Protein AF-A0A6J4QBH8-F1 (afdb_monomer)

Organism: NCBI:txid349277

Radius of gyration: 18.57 Å; Cα contacts (8 Å, |Δi|>4): 409; chains: 1; bounding box: 64×35×59 Å

Structure (mmCIF, N/CA/C/O backbone):
data_AF-A0A6J4QBH8-F1
#
_entry.id   AF-A0A6J4QBH8-F1
#
loop_
_atom_site.group_PDB
_atom_site.id
_atom_site.type_symbol
_atom_site.label_atom_id
_atom_site.label_alt_id
_atom_site.label_comp_id
_atom_site.label_asym_id
_atom_site.label_entity_id
_atom_site.label_seq_id
_atom_site.pdbx_PDB_ins_code
_atom_site.Cartn_x
_atom_site.Cartn_y
_atom_site.Cartn_z
_atom_site.occupancy
_atom_site.B_iso_or_equiv
_atom_site.auth_seq_id
_atom_site.auth_comp_id
_atom_site.auth_asym_id
_atom_site.auth_atom_id
_atom_site.pdbx_PDB_model_num
ATOM 1 N N . MET A 1 1 ? -37.192 -19.917 -41.234 1.00 42.16 1 MET A N 1
ATOM 2 C CA . MET A 1 1 ? -36.785 -20.241 -39.854 1.00 42.16 1 MET A CA 1
ATOM 3 C C . MET A 1 1 ? -35.269 -20.270 -39.831 1.00 42.16 1 MET A C 1
ATOM 5 O O . MET A 1 1 ? -34.692 -21.186 -40.395 1.00 42.16 1 MET A O 1
ATOM 9 N N . ALA A 1 2 ? -34.643 -19.230 -39.292 1.00 36.75 2 ALA A N 1
ATOM 10 C CA . ALA A 1 2 ? -33.207 -19.187 -39.049 1.00 36.75 2 ALA A CA 1
ATOM 11 C C . ALA A 1 2 ? -33.041 -18.723 -37.601 1.00 36.75 2 ALA A C 1
ATOM 13 O O . ALA A 1 2 ? -33.301 -17.561 -37.292 1.00 36.75 2 ALA A O 1
ATOM 14 N N . SER A 1 3 ? -32.730 -19.665 -36.712 1.00 37.12 3 SER A N 1
ATOM 15 C CA . SER A 1 3 ? -32.388 -19.372 -35.324 1.00 37.12 3 SER A CA 1
ATOM 16 C C . SER A 1 3 ? -30.975 -18.807 -35.294 1.00 37.12 3 SER A C 1
ATOM 18 O O . SER A 1 3 ? -30.021 -19.490 -35.655 1.00 37.12 3 SER A O 1
ATOM 20 N N . SER A 1 4 ? -30.868 -17.545 -34.891 1.00 38.50 4 SER A N 1
ATOM 21 C CA . SER A 1 4 ? -29.613 -16.921 -34.490 1.00 38.50 4 SER A CA 1
ATOM 22 C C . SER A 1 4 ? -29.195 -17.507 -33.141 1.00 38.50 4 SER A C 1
ATOM 24 O O . SER A 1 4 ? -29.947 -17.408 -32.170 1.00 38.50 4 SER A O 1
ATOM 26 N N . CYS A 1 5 ? -28.022 -18.135 -33.086 1.00 42.53 5 CYS A N 1
ATOM 27 C CA . CYS A 1 5 ? -27.362 -18.477 -31.832 1.00 42.53 5 CYS A CA 1
ATOM 28 C C . CYS A 1 5 ? -26.803 -17.188 -31.219 1.00 42.53 5 CYS A C 1
ATOM 30 O O . CYS A 1 5 ? -25.752 -16.706 -31.639 1.00 42.53 5 CYS A O 1
ATOM 32 N N . GLY A 1 6 ? -27.512 -16.630 -30.238 1.00 43.03 6 GLY A N 1
ATOM 33 C CA . GLY A 1 6 ? -26.902 -15.712 -29.279 1.00 43.03 6 GLY A CA 1
ATOM 34 C C . GLY A 1 6 ? -25.913 -16.474 -28.385 1.00 43.03 6 GLY A C 1
ATOM 35 O O . GLY A 1 6 ? -26.108 -17.674 -28.161 1.00 43.03 6 GLY A O 1
ATOM 36 N N . PRO A 1 7 ? -24.837 -15.826 -27.905 1.00 40.94 7 PRO A N 1
ATOM 37 C CA . PRO A 1 7 ? -23.944 -16.444 -26.935 1.00 40.94 7 PRO A CA 1
ATOM 38 C C . PRO A 1 7 ? -24.710 -16.724 -25.629 1.00 40.94 7 PRO A C 1
ATOM 40 O O . PRO A 1 7 ? -25.646 -15.989 -25.310 1.00 40.94 7 PRO A O 1
ATOM 43 N N . PRO A 1 8 ? -24.356 -17.792 -24.895 1.00 41.31 8 PRO A N 1
ATOM 44 C CA . PRO A 1 8 ? -25.043 -18.160 -23.667 1.00 41.31 8 PRO A CA 1
ATOM 45 C C . PRO A 1 8 ? -24.857 -17.078 -22.598 1.00 41.31 8 PRO A C 1
ATOM 47 O O . PRO A 1 8 ? -23.742 -16.610 -22.358 1.00 41.31 8 PRO A O 1
ATOM 50 N N . ASP A 1 9 ? -25.967 -16.709 -21.963 1.00 45.00 9 ASP A N 1
ATOM 51 C CA . ASP A 1 9 ? -26.022 -15.851 -20.783 1.00 45.00 9 ASP A CA 1
ATOM 52 C C . ASP A 1 9 ? -25.140 -16.432 -19.666 1.00 45.00 9 ASP A C 1
ATOM 54 O O . ASP A 1 9 ? -25.312 -17.591 -19.280 1.00 45.00 9 ASP A O 1
ATOM 58 N N . GLY A 1 10 ? -24.196 -15.644 -19.135 1.00 38.06 10 GLY A N 1
ATOM 59 C CA . GLY A 1 10 ? -23.443 -16.063 -17.946 1.00 38.06 10 GLY A CA 1
ATOM 60 C C . GLY A 1 10 ? -22.082 -15.421 -17.673 1.00 38.06 10 GLY A C 1
ATOM 61 O O . GLY A 1 10 ? -21.528 -15.678 -16.611 1.00 38.06 10 GLY A O 1
ATOM 62 N N . LEU A 1 11 ? -21.537 -14.582 -18.558 1.00 41.72 11 LEU A N 1
ATOM 63 C CA . LEU A 1 11 ? -20.374 -13.744 -18.237 1.00 41.72 11 LEU A CA 1
ATOM 64 C C . LEU A 1 11 ? -20.800 -12.283 -18.344 1.00 41.72 11 LEU A C 1
ATOM 66 O O . LEU A 1 11 ? -20.829 -11.707 -19.434 1.00 41.72 11 LEU A O 1
ATOM 70 N N . GLY A 1 12 ? -21.208 -11.712 -17.211 1.00 36.28 12 GLY A N 1
ATOM 71 C CA . GLY A 1 12 ? -21.428 -10.277 -17.098 1.00 36.28 12 GLY A CA 1
ATOM 72 C C . GLY A 1 12 ? -20.173 -9.544 -17.563 1.00 36.28 12 GLY A C 1
ATOM 73 O O . GLY A 1 12 ? -19.068 -9.849 -17.126 1.00 36.28 12 GLY A O 1
ATOM 74 N N . ARG A 1 13 ? -20.343 -8.594 -18.485 1.00 40.16 13 ARG A N 1
ATOM 75 C CA . ARG A 1 13 ? -19.314 -7.639 -18.922 1.00 40.16 13 ARG A CA 1
ATOM 76 C C . ARG A 1 13 ? -19.072 -6.595 -17.825 1.00 40.16 13 ARG A C 1
ATOM 78 O O . ARG A 1 13 ? -19.138 -5.401 -18.097 1.00 40.16 13 ARG A O 1
ATOM 85 N N . GLU A 1 14 ? -18.886 -7.033 -16.589 1.00 44.69 14 GLU A N 1
ATOM 86 C CA . GLU A 1 14 ? -18.648 -6.151 -15.453 1.00 44.69 14 GLU A CA 1
ATOM 87 C C . GLU A 1 14 ? -17.130 -6.084 -15.246 1.00 44.69 14 GLU A C 1
ATOM 89 O O . GLU A 1 14 ? -16.499 -7.066 -14.876 1.00 44.69 14 GLU A O 1
ATOM 94 N N . ASN A 1 15 ? -16.568 -4.924 -15.606 1.00 52.38 15 ASN A N 1
ATOM 95 C CA . ASN A 1 15 ? -15.161 -4.513 -15.539 1.00 52.38 15 ASN A CA 1
ATOM 96 C C . ASN A 1 15 ? -14.140 -5.284 -16.395 1.00 52.38 15 ASN A C 1
ATOM 98 O O . ASN A 1 15 ? -13.354 -6.090 -15.919 1.00 52.38 15 ASN A O 1
ATOM 102 N N . LEU A 1 16 ? -14.056 -4.896 -17.673 1.00 59.41 16 LEU A N 1
ATOM 103 C CA . LEU A 1 16 ? -12.846 -5.071 -18.498 1.00 59.41 16 LEU A CA 1
ATOM 104 C C . LEU A 1 16 ? -11.836 -3.925 -18.296 1.00 59.41 16 LEU A C 1
ATOM 106 O O . LEU A 1 16 ? -10.901 -3.775 -19.082 1.00 59.41 16 LEU A O 1
ATOM 110 N N . ASP A 1 17 ? -12.061 -3.082 -17.294 1.00 71.62 17 ASP A N 1
ATOM 111 C CA . ASP A 1 17 ? -11.229 -1.920 -17.036 1.00 71.62 17 ASP A CA 1
ATOM 112 C C . ASP A 1 17 ? -9.978 -2.366 -16.265 1.00 71.62 17 ASP A C 1
ATOM 114 O O . ASP A 1 17 ? -10.114 -2.995 -15.208 1.00 71.62 17 ASP A O 1
ATOM 118 N N . PRO A 1 18 ? -8.770 -2.076 -16.782 1.00 81.88 18 PRO A N 1
ATOM 119 C CA . PRO A 1 18 ? -7.525 -2.505 -16.161 1.00 81.88 18 PRO A CA 1
ATOM 120 C C . PRO A 1 18 ? -7.371 -1.903 -14.761 1.00 81.88 18 PRO A C 1
ATOM 122 O O . PRO A 1 18 ? -7.754 -0.759 -14.525 1.00 81.88 18 PRO A O 1
ATOM 125 N N . ALA A 1 19 ? -6.755 -2.656 -13.848 1.00 87.44 19 ALA A N 1
ATOM 126 C CA . ALA A 1 19 ? -6.493 -2.193 -12.485 1.00 87.44 19 ALA A CA 1
ATOM 127 C C . ALA A 1 19 ? -5.585 -0.949 -12.429 1.00 87.44 19 ALA A C 1
ATOM 129 O O . ALA A 1 19 ? -5.711 -0.133 -11.521 1.00 87.44 19 ALA A O 1
ATOM 130 N N . CYS A 1 20 ? -4.700 -0.780 -13.417 1.00 89.75 20 CYS A N 1
ATOM 131 C CA . CYS A 1 20 ? -3.888 0.421 -13.582 1.00 89.75 20 CYS A CA 1
ATOM 132 C C . CYS A 1 20 ? -4.446 1.341 -14.674 1.00 89.75 20 CYS A C 1
ATOM 134 O O . CYS A 1 20 ? -4.840 0.854 -15.740 1.00 89.75 20 CYS A O 1
ATOM 136 N N . PRO A 1 21 ? -4.403 2.671 -14.474 1.00 86.88 21 PRO A N 1
ATOM 137 C CA . PRO A 1 21 ? -4.747 3.620 -15.521 1.00 86.88 21 PRO A CA 1
ATOM 138 C C . PRO A 1 21 ? -3.730 3.576 -16.678 1.00 86.88 21 PRO A C 1
ATOM 140 O O . PRO A 1 21 ? -2.581 3.146 -16.499 1.00 86.88 21 PRO A O 1
ATOM 143 N N . PRO A 1 22 ? -4.110 4.063 -17.876 1.00 81.38 22 PRO A N 1
ATOM 144 C CA . PRO A 1 22 ? -3.208 4.122 -19.020 1.00 81.38 22 PRO A CA 1
ATOM 145 C C . PRO A 1 22 ? -1.902 4.865 -18.704 1.00 81.38 22 PRO A C 1
ATOM 147 O O . PRO A 1 22 ? -1.920 5.985 -18.204 1.00 81.38 22 PRO A O 1
ATOM 150 N N . GLY A 1 23 ? -0.765 4.257 -19.053 1.00 75.12 23 GLY A N 1
ATOM 151 C CA . GLY A 1 23 ? 0.564 4.871 -18.932 1.00 75.12 23 GLY A CA 1
ATOM 152 C C . GLY A 1 23 ? 1.263 4.676 -17.584 1.00 75.12 23 GLY A C 1
ATOM 153 O O . GLY A 1 23 ? 2.456 4.946 -17.507 1.00 75.12 23 GLY A O 1
ATOM 154 N N . MET A 1 24 ? 0.570 4.170 -16.564 1.00 74.44 24 MET A N 1
ATOM 155 C CA . MET A 1 24 ? 1.160 3.939 -15.245 1.00 74.44 24 MET A CA 1
ATOM 156 C C . MET A 1 24 ? 1.679 2.516 -15.069 1.00 74.44 24 MET A C 1
ATOM 158 O O . MET A 1 24 ? 2.806 2.280 -14.645 1.00 74.44 24 MET A O 1
ATOM 162 N N . GLY A 1 25 ? 0.835 1.551 -15.395 1.00 65.50 25 GLY A N 1
ATOM 163 C CA . GLY A 1 25 ? 1.118 0.163 -15.118 1.00 65.50 25 GLY A CA 1
ATOM 164 C C . GLY A 1 25 ? 0.411 -0.746 -16.086 1.00 65.50 25 GLY A C 1
ATOM 165 O O . GLY A 1 25 ? -0.510 -0.354 -16.804 1.00 65.50 25 GLY A O 1
ATOM 166 N N . ARG A 1 26 ? 0.913 -1.967 -16.139 1.00 64.56 26 ARG A N 1
ATOM 167 C CA . ARG A 1 26 ? 0.437 -3.020 -17.017 1.00 64.56 26 ARG A CA 1
ATOM 168 C C . ARG A 1 26 ? -0.363 -4.003 -16.152 1.00 64.56 26 ARG A C 1
ATOM 170 O O . ARG A 1 26 ? -0.062 -4.186 -14.976 1.00 64.56 26 ARG A O 1
ATOM 177 N N . GLY A 1 27 ? -1.415 -4.589 -16.711 1.00 58.06 27 GLY A N 1
ATOM 178 C CA . GLY A 1 27 ? -2.229 -5.630 -16.066 1.00 58.06 27 GLY A CA 1
ATOM 179 C C . GLY A 1 27 ? -2.391 -6.822 -17.005 1.00 58.06 27 GLY A C 1
ATOM 180 O O . GLY A 1 27 ? -1.865 -6.789 -18.115 1.00 58.06 27 GLY A O 1
ATOM 181 N N . ILE A 1 28 ? -3.145 -7.860 -16.618 1.00 56.06 28 ILE A N 1
ATOM 182 C CA . ILE A 1 28 ? -3.339 -9.066 -17.460 1.00 56.06 28 ILE A CA 1
ATOM 183 C C . ILE A 1 28 ? -3.889 -8.760 -18.869 1.00 56.06 28 ILE A C 1
ATOM 185 O O . ILE A 1 28 ? -3.712 -9.537 -19.804 1.00 56.06 28 ILE A O 1
ATOM 189 N N . LEU A 1 29 ? -4.529 -7.602 -19.038 1.00 55.53 29 LEU A N 1
ATOM 190 C CA . LEU A 1 29 ? -5.062 -7.122 -20.312 1.00 55.53 29 LEU A CA 1
ATOM 191 C C . LEU A 1 29 ? -3.992 -6.494 -21.234 1.00 55.53 29 LEU A C 1
ATOM 193 O O . LEU A 1 29 ? -4.304 -6.156 -22.375 1.00 55.53 29 LEU A O 1
ATOM 197 N N . ASP A 1 30 ? -2.742 -6.359 -20.779 1.00 56.00 30 ASP A N 1
ATOM 198 C CA . ASP A 1 30 ? -1.595 -5.926 -21.582 1.00 56.00 30 ASP A CA 1
ATOM 199 C C . ASP A 1 30 ? -0.749 -7.148 -22.016 1.00 56.00 30 ASP A C 1
ATOM 201 O O . ASP A 1 30 ? -0.173 -7.833 -21.163 1.00 56.00 30 ASP A O 1
ATOM 205 N N . PRO A 1 31 ? -0.602 -7.416 -23.332 1.00 50.50 31 PRO A N 1
ATOM 206 C CA . PRO A 1 31 ? 0.209 -8.519 -23.856 1.00 50.50 31 PRO A CA 1
ATOM 207 C C . PRO A 1 31 ? 1.673 -8.518 -23.386 1.00 50.50 31 PRO A C 1
ATOM 209 O O . PRO A 1 31 ? 2.324 -9.557 -23.439 1.00 50.50 31 PRO A O 1
ATOM 212 N N . GLY A 1 32 ? 2.207 -7.368 -22.958 1.00 51.38 32 GLY A N 1
ATOM 213 C CA . GLY A 1 32 ? 3.564 -7.223 -22.431 1.00 51.38 32 GLY A CA 1
ATOM 214 C C . GLY A 1 32 ? 3.683 -7.373 -20.911 1.00 51.38 32 GLY A C 1
ATOM 215 O O . GLY A 1 32 ? 4.793 -7.261 -20.389 1.00 51.38 32 GLY A O 1
ATOM 216 N N . PHE A 1 33 ? 2.576 -7.578 -20.188 1.00 54.59 33 PHE A N 1
ATOM 217 C CA . PHE A 1 33 ? 2.586 -7.820 -18.740 1.00 54.59 33 PHE A CA 1
ATOM 218 C C . PHE A 1 33 ? 2.921 -9.268 -18.392 1.00 54.59 33 PHE A C 1
ATOM 220 O O . PHE A 1 33 ? 3.586 -9.547 -17.395 1.00 54.59 33 PHE A O 1
ATOM 227 N N . LEU A 1 34 ? 2.519 -10.203 -19.243 1.00 58.22 34 LEU A N 1
ATOM 228 C CA . LEU A 1 34 ? 2.956 -11.587 -19.158 1.00 58.22 34 LEU A CA 1
ATOM 229 C C . LEU A 1 34 ? 4.282 -11.695 -19.925 1.00 58.22 34 LEU A C 1
ATOM 231 O O . LEU A 1 34 ? 4.331 -12.086 -21.087 1.00 58.22 34 LEU A O 1
ATOM 235 N N . GLY A 1 35 ? 5.359 -11.225 -19.287 1.00 55.88 35 GLY A N 1
ATOM 236 C CA . GLY A 1 35 ? 6.728 -11.409 -19.773 1.00 55.88 35 GLY A CA 1
ATOM 237 C C . GLY A 1 35 ? 7.122 -12.895 -19.824 1.00 55.88 35 GLY A C 1
ATOM 238 O O . GLY A 1 35 ? 6.330 -13.746 -19.421 1.00 55.88 35 GLY A O 1
ATOM 239 N N . PRO A 1 36 ? 8.333 -13.239 -20.308 1.00 54.31 36 PRO A N 1
ATOM 240 C CA . PRO A 1 36 ? 8.804 -14.624 -20.268 1.00 54.31 36 PRO A CA 1
ATOM 241 C C . PRO A 1 36 ? 8.667 -15.186 -18.845 1.00 54.31 36 PRO A C 1
ATOM 243 O O . PRO A 1 36 ? 8.951 -14.456 -17.895 1.00 54.31 36 PRO A O 1
ATOM 246 N N . ASP A 1 37 ? 8.225 -16.447 -18.727 1.00 54.22 37 ASP A N 1
ATOM 247 C CA . ASP A 1 37 ? 8.058 -17.192 -17.466 1.00 54.22 37 ASP A CA 1
ATOM 248 C C . ASP A 1 37 ? 9.398 -17.289 -16.718 1.00 54.22 37 ASP A C 1
ATOM 250 O O . ASP A 1 37 ? 10.128 -18.281 -16.768 1.00 54.22 37 ASP A O 1
ATOM 254 N N . ASP A 1 38 ? 9.763 -16.204 -16.052 1.00 55.53 38 ASP A N 1
ATOM 255 C CA . ASP A 1 38 ? 10.831 -16.163 -15.082 1.00 55.53 38 ASP A CA 1
ATOM 256 C C . ASP A 1 38 ? 10.221 -16.519 -13.729 1.00 55.53 38 ASP A C 1
ATOM 258 O O . ASP A 1 38 ? 9.751 -15.673 -12.969 1.00 55.53 38 ASP A O 1
ATOM 262 N N . ASP A 1 39 ? 10.182 -17.819 -13.451 1.00 61.12 39 ASP A N 1
ATOM 263 C CA . ASP A 1 39 ? 9.547 -18.403 -12.266 1.00 61.12 39 ASP A CA 1
ATOM 264 C C . ASP A 1 39 ? 10.271 -18.097 -10.948 1.00 61.12 39 ASP A C 1
ATOM 266 O O . ASP A 1 39 ? 9.945 -18.684 -9.911 1.00 61.12 39 ASP A O 1
ATOM 270 N 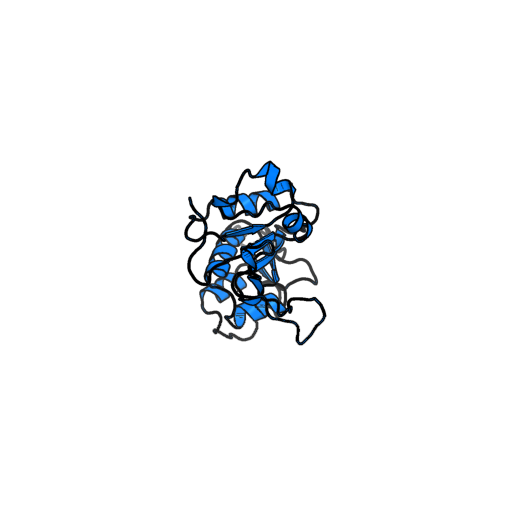N . ARG A 1 40 ? 11.237 -17.171 -10.945 1.00 74.75 40 ARG A N 1
ATOM 271 C CA . ARG A 1 40 ? 11.970 -16.753 -9.744 1.00 74.75 40 ARG A CA 1
ATOM 272 C C . ARG A 1 40 ? 11.051 -16.199 -8.652 1.00 74.75 40 ARG A C 1
ATOM 274 O O . ARG A 1 40 ? 11.263 -16.522 -7.485 1.00 74.75 40 ARG A O 1
ATOM 281 N N . GLY A 1 41 ? 9.997 -15.460 -9.007 1.00 76.44 41 GLY A N 1
ATOM 282 C CA . GLY A 1 41 ? 8.964 -15.000 -8.063 1.00 76.44 41 GLY A CA 1
ATOM 283 C C . GLY A 1 41 ? 8.052 -16.112 -7.515 1.00 76.44 41 GLY A C 1
ATOM 284 O O . GLY A 1 41 ? 7.361 -15.939 -6.508 1.00 76.44 41 GLY A O 1
AT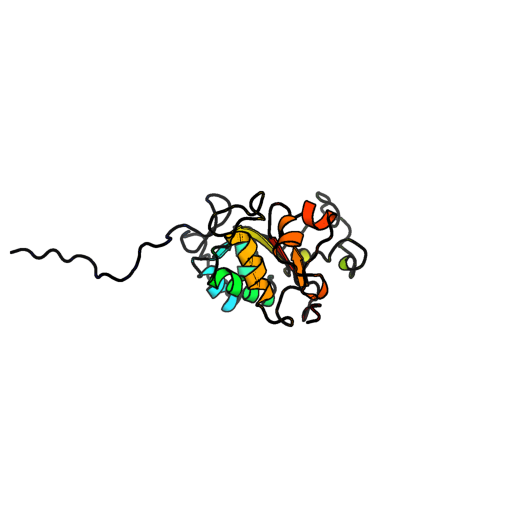OM 285 N N . GLY A 1 42 ? 8.054 -17.287 -8.147 1.00 88.25 42 GLY A N 1
ATOM 286 C CA . GLY A 1 42 ? 7.279 -18.446 -7.726 1.00 88.25 42 GLY A CA 1
ATOM 287 C C . GLY A 1 42 ? 5.763 -18.348 -7.984 1.00 88.25 42 GLY A C 1
ATOM 288 O O . GLY A 1 42 ? 5.237 -17.360 -8.501 1.00 88.25 42 GLY A O 1
ATOM 289 N N . PRO A 1 43 ? 5.002 -19.389 -7.601 1.00 89.94 43 PRO A N 1
ATOM 290 C CA . PRO A 1 43 ? 3.601 -19.547 -8.003 1.00 89.94 43 PRO A CA 1
ATOM 291 C C . PRO A 1 43 ? 2.640 -18.551 -7.341 1.00 89.94 43 PRO A C 1
ATOM 293 O O . PRO A 1 43 ? 1.533 -18.346 -7.832 1.00 89.94 43 PRO A O 1
ATOM 296 N N . ALA A 1 44 ? 3.011 -17.965 -6.199 1.00 91.50 44 ALA A N 1
ATOM 297 C CA . ALA A 1 44 ? 2.187 -16.950 -5.544 1.00 91.50 44 ALA A CA 1
ATOM 298 C C . ALA A 1 44 ? 2.229 -15.614 -6.295 1.00 91.50 44 ALA A C 1
ATOM 300 O O . ALA A 1 44 ? 1.178 -14.998 -6.451 1.00 91.50 44 ALA A O 1
ATOM 301 N N . VAL A 1 45 ? 3.409 -15.223 -6.788 1.00 93.12 45 VAL A N 1
ATOM 302 C CA . VAL A 1 45 ? 3.584 -14.036 -7.631 1.00 93.12 45 VAL A CA 1
ATOM 303 C C . VAL A 1 45 ? 2.855 -14.212 -8.952 1.00 93.12 45 VAL A C 1
ATOM 305 O O . VAL A 1 45 ? 2.098 -13.327 -9.330 1.00 93.12 45 VAL A O 1
ATOM 308 N N . ARG A 1 46 ? 3.002 -15.369 -9.615 1.00 90.38 46 ARG A N 1
ATOM 309 C CA . ARG A 1 46 ? 2.287 -15.630 -10.872 1.00 90.38 46 ARG A CA 1
ATOM 310 C C . ARG A 1 46 ? 0.777 -15.438 -10.713 1.00 90.38 46 ARG A C 1
ATOM 312 O O . ARG A 1 46 ? 0.183 -14.685 -11.466 1.00 90.38 46 ARG A O 1
ATOM 319 N N . ARG A 1 47 ? 0.181 -16.022 -9.667 1.00 91.50 47 ARG A N 1
ATOM 320 C CA . ARG A 1 47 ? -1.252 -15.845 -9.375 1.00 91.50 47 ARG A CA 1
ATOM 321 C C . ARG A 1 47 ? -1.657 -14.397 -9.099 1.00 91.50 47 ARG A C 1
ATOM 323 O O . ARG A 1 47 ? -2.805 -14.058 -9.342 1.00 91.50 47 ARG A O 1
ATOM 330 N N . LEU A 1 48 ? -0.768 -13.581 -8.530 1.00 93.38 48 LEU A N 1
ATOM 331 C CA . LEU A 1 48 ? -1.035 -12.157 -8.319 1.00 93.38 48 LEU A CA 1
ATOM 332 C C . LEU A 1 48 ? -0.989 -11.397 -9.651 1.00 93.38 48 LEU A C 1
ATOM 334 O O . LEU A 1 48 ? -1.917 -10.662 -9.947 1.00 93.38 48 LEU A O 1
ATOM 338 N N . LEU A 1 49 ? 0.036 -11.630 -10.477 1.00 91.50 49 LEU A N 1
ATOM 339 C CA . LEU A 1 49 ? 0.156 -11.034 -11.816 1.00 91.50 49 LEU A CA 1
ATOM 340 C C . LEU A 1 49 ? -0.957 -11.499 -12.776 1.00 91.50 49 LEU A C 1
ATOM 342 O O . LEU A 1 49 ? -1.298 -10.806 -13.724 1.00 91.50 49 LEU A O 1
ATOM 346 N N . GLU A 1 50 ? -1.539 -12.672 -12.549 1.00 89.69 50 GLU A N 1
ATOM 347 C CA . GLU A 1 50 ? -2.681 -13.166 -13.324 1.00 89.69 50 GLU A CA 1
ATOM 348 C C . GLU A 1 50 ? -4.039 -12.655 -12.801 1.00 89.69 50 GLU A C 1
ATOM 350 O O . GLU A 1 50 ? -5.067 -12.910 -13.429 1.00 89.69 50 GLU A O 1
ATOM 355 N N . ASN A 1 51 ? -4.083 -11.958 -11.659 1.00 91.00 51 ASN A N 1
ATOM 356 C CA . ASN A 1 51 ? -5.334 -11.429 -11.123 1.00 91.00 51 ASN A CA 1
ATOM 357 C C . ASN A 1 51 ? -5.764 -10.183 -11.931 1.00 91.00 51 ASN A C 1
ATOM 359 O O . ASN A 1 51 ? -4.994 -9.223 -11.985 1.00 91.00 51 ASN A O 1
ATOM 363 N N . PRO A 1 52 ? -6.966 -10.153 -12.546 1.00 91.12 52 PRO A N 1
ATOM 364 C CA . PRO A 1 52 ? -7.455 -8.976 -13.272 1.00 91.12 52 PRO A CA 1
ATOM 365 C C . PRO A 1 52 ? -7.610 -7.725 -12.394 1.00 91.12 52 PRO A C 1
ATOM 367 O O . PRO A 1 52 ? -7.498 -6.613 -12.909 1.00 91.12 52 PRO A O 1
ATOM 370 N N . ASP A 1 53 ? -7.800 -7.905 -11.087 1.00 94.56 53 ASP A N 1
ATOM 371 C CA . ASP A 1 53 ? -7.927 -6.827 -10.108 1.00 94.56 53 ASP A CA 1
ATOM 372 C C . ASP A 1 53 ? -6.561 -6.365 -9.562 1.00 94.56 53 ASP A C 1
ATOM 374 O O . ASP A 1 53 ? -6.473 -5.502 -8.692 1.00 94.56 53 ASP A O 1
ATOM 378 N N . PHE A 1 54 ? -5.460 -6.902 -10.092 1.00 94.81 54 PHE A N 1
ATOM 379 C CA . PHE A 1 54 ? -4.113 -6.452 -9.777 1.00 94.81 54 PHE A CA 1
ATOM 380 C C . PHE A 1 54 ? -3.417 -5.879 -11.010 1.00 94.81 54 PHE A C 1
ATOM 382 O O . PHE A 1 54 ? -3.334 -6.501 -12.071 1.00 94.81 54 PHE A O 1
ATOM 389 N N . GLY A 1 55 ? -2.848 -4.692 -10.844 1.00 93.50 55 GLY A N 1
ATOM 390 C CA . GLY A 1 55 ? -1.946 -4.080 -11.802 1.00 93.50 55 GLY A CA 1
ATOM 391 C C . GLY A 1 55 ? -0.684 -3.589 -11.109 1.00 93.50 55 GLY A C 1
ATOM 392 O O . GLY A 1 55 ? -0.674 -3.323 -9.906 1.00 93.50 55 GLY A O 1
ATOM 393 N N . ALA A 1 56 ? 0.390 -3.465 -11.882 1.00 92.56 56 ALA A N 1
ATOM 394 C CA . ALA A 1 56 ? 1.631 -2.891 -11.389 1.00 92.56 56 ALA A CA 1
ATOM 395 C C . ALA A 1 56 ? 2.331 -2.058 -12.465 1.00 92.56 56 ALA A C 1
ATOM 397 O O . ALA A 1 56 ? 2.180 -2.332 -13.662 1.00 92.56 56 ALA A O 1
ATOM 398 N N . SER A 1 57 ? 3.136 -1.077 -12.056 1.00 90.25 57 SER A N 1
ATOM 399 C CA . SER A 1 57 ? 4.095 -0.427 -12.955 1.00 90.25 57 SER A CA 1
ATOM 400 C C . SER A 1 57 ? 5.031 -1.460 -13.606 1.00 90.25 57 SER A C 1
ATOM 402 O O . SER A 1 57 ? 5.131 -2.615 -13.175 1.00 90.25 57 SER A O 1
ATOM 404 N N . GLY A 1 58 ? 5.720 -1.066 -14.682 1.00 85.06 58 GLY A N 1
ATOM 405 C CA . GLY A 1 58 ? 6.680 -1.952 -15.351 1.00 85.06 58 GLY A CA 1
ATOM 406 C C . GLY A 1 58 ? 7.771 -2.453 -14.399 1.00 85.06 58 GLY A C 1
ATOM 407 O O . GLY A 1 58 ? 8.014 -3.659 -14.335 1.00 85.06 58 GLY A O 1
ATOM 408 N N . GLU A 1 59 ? 8.351 -1.538 -13.622 1.00 84.62 59 GLU A N 1
ATOM 409 C CA . GLU A 1 59 ? 9.411 -1.820 -12.647 1.00 84.62 59 GLU A CA 1
ATOM 410 C C . GLU A 1 59 ? 8.887 -2.675 -11.487 1.00 84.62 59 GLU A C 1
ATOM 412 O O . GLU A 1 59 ? 9.463 -3.718 -11.180 1.00 84.62 59 GLU A O 1
ATOM 417 N N . ALA A 1 60 ? 7.720 -2.340 -10.925 1.00 90.50 60 ALA A N 1
ATOM 418 C CA . ALA A 1 60 ? 7.100 -3.136 -9.866 1.00 90.50 60 ALA A CA 1
ATOM 419 C C . ALA A 1 60 ? 6.774 -4.573 -10.316 1.00 90.50 60 ALA A C 1
ATOM 421 O O . ALA A 1 60 ? 6.927 -5.536 -9.558 1.00 90.50 60 ALA A O 1
ATOM 422 N N . ALA A 1 61 ? 6.354 -4.754 -11.570 1.00 90.25 61 ALA A N 1
ATOM 423 C CA . ALA A 1 61 ? 6.133 -6.083 -12.126 1.00 90.25 61 ALA A CA 1
ATOM 424 C C . ALA A 1 61 ? 7.449 -6.867 -12.301 1.00 90.25 61 ALA A C 1
ATOM 426 O O . ALA A 1 61 ? 7.468 -8.088 -12.137 1.00 90.25 61 ALA A O 1
ATOM 427 N N . GLU A 1 62 ? 8.554 -6.199 -12.635 1.00 86.44 62 GLU A N 1
ATOM 428 C CA . GLU A 1 62 ? 9.885 -6.814 -12.714 1.00 86.44 62 GLU A CA 1
ATOM 429 C C . GLU A 1 62 ? 10.435 -7.198 -11.334 1.00 86.44 62 GLU A C 1
ATOM 431 O O . GLU A 1 62 ? 10.962 -8.305 -11.180 1.00 86.44 62 GLU A O 1
ATOM 436 N N . ASP A 1 63 ? 10.225 -6.370 -10.311 1.00 89.44 63 ASP A N 1
ATOM 437 C CA . ASP A 1 63 ? 10.544 -6.698 -8.918 1.00 89.44 63 ASP A CA 1
ATOM 438 C C . ASP A 1 63 ? 9.836 -7.988 -8.479 1.00 89.44 63 ASP A C 1
ATOM 440 O O . ASP A 1 63 ? 10.456 -8.910 -7.936 1.00 89.44 63 ASP A O 1
ATOM 444 N N . LEU A 1 64 ? 8.540 -8.102 -8.781 1.00 92.44 64 LEU A N 1
ATOM 445 C CA . LEU A 1 64 ? 7.765 -9.310 -8.510 1.00 92.44 64 LEU A CA 1
ATOM 446 C C . LEU A 1 64 ? 8.352 -10.534 -9.228 1.00 92.44 64 LEU A C 1
ATOM 448 O O . LEU A 1 64 ? 8.612 -11.558 -8.588 1.00 92.44 64 LEU A O 1
ATOM 452 N N . ARG A 1 65 ? 8.592 -10.441 -10.543 1.00 88.31 65 ARG A N 1
ATOM 453 C CA . ARG A 1 65 ? 9.118 -11.564 -11.346 1.00 88.31 65 ARG A CA 1
ATOM 454 C C . ARG A 1 65 ? 10.516 -11.992 -10.903 1.00 88.31 65 ARG A C 1
ATOM 456 O O . ARG A 1 65 ? 1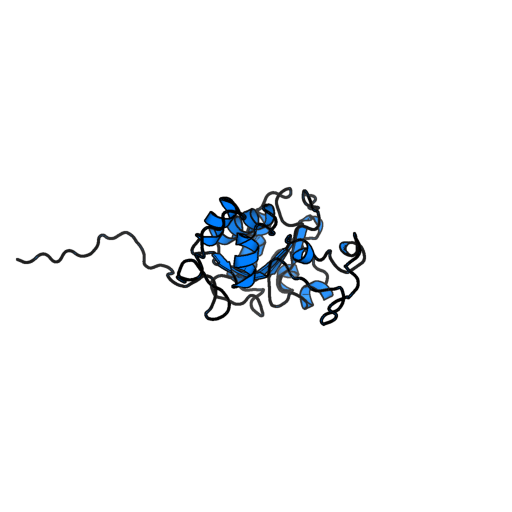0.798 -13.185 -10.840 1.00 88.31 65 ARG A O 1
ATOM 463 N N . SER A 1 66 ? 11.371 -11.039 -10.538 1.00 87.56 66 SER A N 1
ATOM 464 C CA . SER A 1 66 ? 12.737 -11.313 -10.080 1.00 87.56 66 SER A CA 1
ATOM 465 C C . SER A 1 66 ? 12.802 -11.980 -8.699 1.00 87.56 66 SER A C 1
ATOM 467 O O . SER A 1 66 ? 13.853 -12.514 -8.333 1.00 87.56 66 SER A O 1
ATOM 469 N N . GLY A 1 67 ? 11.688 -11.997 -7.956 1.00 89.88 67 GLY A N 1
ATOM 470 C CA . GLY A 1 67 ? 11.566 -12.660 -6.658 1.00 89.88 67 GLY A CA 1
ATOM 471 C C . GLY A 1 67 ? 12.190 -11.886 -5.497 1.00 89.88 67 GLY A C 1
ATOM 472 O O . GLY A 1 67 ? 12.498 -12.485 -4.467 1.00 89.88 67 GLY A O 1
ATOM 473 N N . ILE A 1 68 ? 12.397 -10.574 -5.649 1.00 88.69 68 ILE A N 1
ATOM 474 C CA . ILE A 1 68 ? 12.981 -9.722 -4.599 1.00 88.69 68 ILE A CA 1
ATOM 475 C C . ILE A 1 68 ? 11.937 -9.154 -3.626 1.00 88.69 68 ILE A C 1
ATOM 477 O O . ILE A 1 68 ? 12.313 -8.614 -2.587 1.00 88.69 68 ILE A O 1
ATOM 481 N N . VAL A 1 69 ? 10.647 -9.282 -3.955 1.00 93.44 69 VAL A N 1
ATOM 482 C CA . VAL A 1 69 ? 9.518 -8.814 -3.139 1.00 93.44 69 VAL A CA 1
ATOM 483 C C . VAL A 1 69 ? 9.194 -9.812 -2.027 1.00 93.44 69 VAL A C 1
ATOM 485 O O . VAL A 1 69 ? 9.144 -11.025 -2.246 1.00 93.44 69 VAL A O 1
ATOM 488 N N . ASP A 1 70 ? 8.931 -9.302 -0.825 1.00 94.88 70 ASP A N 1
ATOM 489 C CA . ASP A 1 70 ? 8.569 -10.103 0.340 1.00 94.88 70 ASP A CA 1
ATOM 490 C C . ASP A 1 70 ? 7.299 -10.936 0.075 1.00 94.88 70 ASP A C 1
ATOM 492 O O . ASP A 1 70 ? 6.241 -10.381 -0.242 1.00 94.88 70 ASP A O 1
ATOM 496 N N . PRO A 1 71 ? 7.336 -12.267 0.266 1.00 95.75 71 PRO A N 1
ATOM 497 C CA . PRO A 1 71 ? 6.171 -13.119 0.040 1.00 95.75 71 PRO A CA 1
ATOM 498 C C . PRO A 1 71 ? 4.940 -12.755 0.884 1.00 95.75 71 PRO A C 1
ATOM 500 O O . PRO A 1 71 ? 3.814 -13.070 0.493 1.00 95.75 71 PRO A O 1
ATOM 503 N N . ARG A 1 72 ? 5.124 -12.112 2.046 1.00 96.75 72 ARG A N 1
ATOM 504 C CA . ARG A 1 72 ? 4.012 -11.639 2.887 1.00 96.75 72 ARG A CA 1
ATOM 505 C C . ARG A 1 72 ? 3.293 -10.469 2.239 1.00 96.75 72 ARG A C 1
ATOM 507 O O . ARG A 1 72 ? 2.069 -10.428 2.270 1.00 96.75 72 ARG A O 1
ATOM 514 N N . LEU A 1 73 ? 4.040 -9.577 1.598 1.00 96.88 73 LEU A N 1
ATOM 515 C CA . LEU A 1 73 ? 3.475 -8.461 0.859 1.00 96.88 73 LEU A CA 1
ATOM 516 C C . LEU A 1 73 ? 2.670 -8.952 -0.346 1.00 96.88 73 LEU A C 1
ATOM 518 O O . LEU A 1 73 ? 1.537 -8.525 -0.531 1.00 96.88 73 LEU A O 1
ATOM 522 N N . VAL A 1 74 ? 3.181 -9.952 -1.073 1.00 97.44 74 VAL A N 1
ATOM 523 C CA . VAL A 1 74 ? 2.422 -10.637 -2.137 1.00 97.44 74 VAL A CA 1
ATOM 524 C C . VAL A 1 74 ? 1.109 -11.220 -1.594 1.00 97.44 74 VAL A C 1
ATOM 526 O O . VAL A 1 74 ? 0.069 -11.108 -2.236 1.00 97.44 74 VAL A O 1
ATOM 529 N N . ALA A 1 75 ? 1.114 -11.832 -0.405 1.00 97.56 75 ALA A N 1
ATOM 530 C CA . ALA A 1 75 ? -0.106 -12.366 0.210 1.00 97.56 75 ALA A CA 1
ATOM 531 C C . ALA A 1 75 ? -1.098 -11.267 0.639 1.00 97.56 75 ALA A C 1
ATOM 533 O O . ALA A 1 75 ? -2.307 -11.434 0.459 1.00 97.56 75 ALA A O 1
ATOM 534 N N . THR A 1 76 ? -0.599 -10.152 1.172 1.00 98.38 76 THR A N 1
ATOM 535 C CA . THR A 1 76 ? -1.406 -8.980 1.536 1.00 98.38 76 THR A CA 1
ATOM 536 C C . THR A 1 76 ? -2.050 -8.356 0.307 1.00 98.38 76 THR A C 1
ATOM 538 O O . THR A 1 76 ? -3.264 -8.187 0.289 1.00 98.38 76 THR A O 1
ATOM 541 N N . LEU A 1 77 ? -1.280 -8.119 -0.756 1.00 98.31 77 LEU A N 1
ATOM 542 C CA . LEU A 1 77 ? -1.801 -7.564 -2.005 1.00 98.31 77 LEU A CA 1
ATOM 543 C C . LEU A 1 77 ? -2.838 -8.472 -2.652 1.00 98.31 77 LEU A C 1
ATOM 545 O O . LEU A 1 77 ? -3.839 -7.975 -3.141 1.00 98.31 77 LEU A O 1
ATOM 549 N N . ARG A 1 78 ? -2.666 -9.797 -2.586 1.00 97.44 78 ARG A N 1
ATOM 550 C CA . ARG A 1 78 ? -3.721 -10.732 -3.009 1.00 97.44 78 ARG A CA 1
ATOM 551 C C . ARG A 1 78 ? -4.999 -10.569 -2.187 1.00 97.44 78 ARG A C 1
ATOM 553 O O . ARG A 1 78 ? -6.074 -10.599 -2.755 1.00 97.44 78 ARG A O 1
ATOM 560 N N . THR A 1 79 ? -4.882 -10.373 -0.874 1.00 98.19 79 THR A N 1
ATOM 561 C CA . THR A 1 79 ? -6.052 -10.177 0.003 1.00 98.19 79 THR A CA 1
ATOM 562 C C . THR A 1 79 ? -6.799 -8.884 -0.331 1.00 98.19 79 THR A C 1
ATOM 564 O O . THR A 1 79 ? -8.026 -8.873 -0.318 1.00 98.19 79 THR A O 1
ATOM 567 N N . VAL A 1 80 ? -6.073 -7.810 -0.652 1.00 98.31 80 VAL A N 1
ATOM 568 C CA . VAL A 1 80 ? -6.671 -6.546 -1.110 1.00 98.31 80 VAL A CA 1
ATOM 569 C C . VAL A 1 80 ? -7.275 -6.714 -2.510 1.00 98.31 80 VAL A C 1
ATOM 571 O O . VAL A 1 80 ? -8.426 -6.344 -2.719 1.00 98.31 80 VAL A O 1
ATOM 574 N N . ALA A 1 81 ? -6.551 -7.361 -3.427 1.00 96.94 81 ALA A N 1
ATOM 575 C CA . ALA A 1 81 ? -6.984 -7.629 -4.799 1.00 96.94 81 ALA A CA 1
ATOM 576 C C . ALA A 1 81 ? -8.152 -8.629 -4.911 1.00 96.94 81 ALA A C 1
ATOM 578 O O . ALA A 1 81 ? -8.751 -8.750 -5.969 1.00 96.94 81 ALA A O 1
ATOM 579 N N . ASP A 1 82 ? -8.501 -9.349 -3.840 1.00 96.25 82 ASP A N 1
ATOM 580 C CA . ASP A 1 82 ? -9.727 -10.160 -3.779 1.00 96.25 82 ASP A CA 1
ATOM 581 C C . ASP A 1 82 ? -10.991 -9.286 -3.577 1.00 96.25 82 ASP A C 1
ATOM 583 O O . ASP A 1 82 ? -12.112 -9.804 -3.582 1.00 96.25 82 ASP A O 1
ATOM 587 N N . ARG A 1 83 ? -10.826 -7.979 -3.314 1.00 96.88 83 ARG A N 1
ATOM 588 C CA . ARG A 1 83 ? -11.902 -7.028 -2.977 1.00 96.88 83 ARG A CA 1
ATOM 589 C C . ARG A 1 83 ? -11.889 -5.756 -3.815 1.00 96.88 83 ARG A C 1
ATOM 591 O O . ARG A 1 83 ? -12.963 -5.247 -4.112 1.00 96.88 83 ARG A O 1
ATOM 598 N N . HIS A 1 84 ? -10.703 -5.275 -4.170 1.00 97.25 84 HIS A N 1
ATOM 599 C CA . HIS A 1 84 ? -10.494 -4.014 -4.869 1.00 97.25 84 HIS A CA 1
ATOM 600 C C . HIS A 1 84 ? -9.553 -4.200 -6.042 1.00 97.25 84 HIS A C 1
ATOM 602 O O . HIS A 1 84 ? -8.580 -4.948 -5.950 1.00 97.25 84 HIS A O 1
ATOM 608 N N . ARG A 1 85 ? -9.769 -3.433 -7.106 1.00 95.69 85 ARG A N 1
ATOM 609 C CA . ARG A 1 85 ? -8.766 -3.290 -8.157 1.00 95.69 85 ARG A CA 1
ATOM 610 C C . ARG A 1 85 ? -7.677 -2.356 -7.671 1.00 95.69 85 ARG A C 1
ATOM 612 O O . ARG A 1 85 ? -7.967 -1.213 -7.338 1.00 95.69 85 ARG A O 1
ATOM 619 N N . ILE A 1 86 ? -6.434 -2.810 -7.640 1.00 96.69 86 ILE A N 1
ATOM 620 C CA . ILE A 1 86 ? -5.315 -2.001 -7.149 1.00 96.69 86 ILE A CA 1
ATOM 621 C C . ILE A 1 86 ? -4.206 -1.876 -8.184 1.00 96.69 86 ILE A C 1
ATOM 623 O O . ILE A 1 86 ? -3.854 -2.846 -8.857 1.00 96.69 86 ILE A O 1
ATOM 627 N N . CYS A 1 87 ? -3.619 -0.682 -8.267 1.00 95.94 87 CYS A N 1
ATOM 628 C CA . CYS A 1 87 ? -2.413 -0.440 -9.050 1.00 95.94 87 CYS A CA 1
ATOM 629 C C . CYS A 1 87 ? -1.232 -0.139 -8.129 1.00 95.94 87 CYS A C 1
ATOM 631 O O . CYS A 1 87 ? -1.194 0.914 -7.483 1.00 95.94 87 CYS A O 1
ATOM 633 N N . VAL A 1 88 ? -0.271 -1.064 -8.086 1.00 96.31 88 VAL A N 1
ATOM 634 C CA . VAL A 1 88 ? 0.987 -0.886 -7.353 1.00 96.31 88 VAL A CA 1
ATOM 635 C C . VAL A 1 88 ? 1.989 -0.141 -8.222 1.00 96.31 88 VAL A C 1
ATOM 637 O O . VAL A 1 88 ? 2.287 -0.556 -9.341 1.00 96.31 88 VAL A O 1
ATOM 640 N N . ASP A 1 89 ? 2.540 0.941 -7.696 1.00 92.44 89 ASP A N 1
ATOM 641 C CA . ASP A 1 89 ? 3.548 1.724 -8.399 1.00 92.44 89 ASP A CA 1
ATOM 642 C C . ASP A 1 89 ? 4.954 1.186 -8.155 1.00 92.44 89 ASP A C 1
ATOM 644 O O . ASP A 1 89 ? 5.704 0.954 -9.101 1.00 92.44 89 ASP A O 1
ATOM 648 N N . VAL A 1 90 ? 5.292 0.907 -6.895 1.00 89.88 90 VAL A N 1
ATOM 649 C CA . VAL A 1 90 ? 6.655 0.534 -6.524 1.00 89.88 90 VAL A CA 1
ATOM 650 C C . VAL A 1 90 ? 6.699 -0.471 -5.378 1.00 89.88 90 VAL A C 1
ATOM 652 O O . VAL A 1 90 ? 5.875 -0.439 -4.466 1.00 89.88 90 VAL A O 1
ATOM 655 N N . PHE A 1 91 ? 7.673 -1.385 -5.441 1.00 88.44 91 PHE A N 1
ATOM 656 C CA . PHE A 1 91 ? 7.991 -2.333 -4.370 1.00 88.44 91 PHE A CA 1
ATOM 657 C C . PHE A 1 91 ? 9.367 -2.078 -3.772 1.00 88.44 91 PHE A C 1
ATOM 659 O O . PHE A 1 91 ? 9.522 -1.992 -2.553 1.00 88.44 91 PHE A O 1
ATOM 666 N N . LYS A 1 92 ? 10.390 -1.995 -4.626 1.00 81.38 92 LYS A N 1
ATOM 667 C CA . LYS A 1 92 ? 11.764 -1.794 -4.199 1.00 81.38 92 LYS A CA 1
ATOM 668 C C . LYS A 1 92 ? 12.354 -0.570 -4.870 1.00 81.38 92 LYS A C 1
ATOM 670 O O . LYS A 1 92 ? 12.653 -0.575 -6.053 1.00 81.38 92 LYS A O 1
ATOM 675 N N . GLU A 1 93 ? 12.663 0.426 -4.059 1.00 70.31 93 GLU A N 1
ATOM 676 C CA . GLU A 1 93 ? 13.441 1.572 -4.496 1.00 70.31 93 GLU A CA 1
ATOM 677 C C . GLU A 1 93 ? 14.897 1.431 -4.068 1.00 70.31 93 GLU A C 1
ATOM 679 O O . GLU A 1 93 ? 15.223 0.993 -2.959 1.00 70.31 93 GLU A O 1
ATOM 684 N N . GLY A 1 94 ? 15.795 1.808 -4.974 1.00 48.44 94 GLY A N 1
ATOM 685 C CA . GLY A 1 94 ? 17.230 1.854 -4.720 1.00 48.44 94 GLY A CA 1
ATOM 686 C C . GLY A 1 94 ? 17.699 3.121 -4.001 1.00 48.44 94 GLY A C 1
ATOM 687 O O . GLY A 1 94 ? 18.909 3.287 -3.862 1.00 48.44 94 GLY A O 1
ATOM 688 N N . HIS A 1 95 ? 16.801 4.025 -3.584 1.00 46.00 95 HIS A N 1
ATOM 689 C CA . HIS A 1 95 ? 17.199 5.358 -3.133 1.00 46.00 95 HIS A CA 1
ATOM 690 C C . HIS A 1 95 ? 18.091 5.313 -1.883 1.00 46.00 95 HIS A C 1
ATOM 692 O O . HIS A 1 95 ? 17.767 4.743 -0.837 1.00 46.00 95 HIS A O 1
ATOM 698 N N . PHE A 1 96 ? 19.264 5.925 -2.030 1.00 45.75 96 PHE A N 1
ATOM 699 C CA . PHE A 1 96 ? 20.192 6.247 -0.955 1.00 45.75 96 PHE A CA 1
ATOM 700 C C . PHE A 1 96 ? 19.540 7.263 0.004 1.00 45.75 96 PHE A C 1
ATOM 702 O O . PHE A 1 96 ? 18.561 7.903 -0.359 1.00 45.75 96 PHE A O 1
ATOM 709 N N . PHE A 1 97 ? 20.081 7.447 1.217 1.00 44.75 97 PHE A N 1
ATOM 710 C CA . PHE A 1 97 ? 19.556 8.346 2.277 1.00 44.75 97 PHE A CA 1
ATOM 711 C C . PHE A 1 97 ? 19.220 9.784 1.824 1.00 44.75 97 PHE A C 1
ATOM 713 O O . PHE A 1 97 ? 18.587 10.532 2.561 1.00 44.75 97 PHE A O 1
ATOM 720 N N . ILE A 1 98 ? 19.700 10.189 0.647 1.00 42.44 98 ILE A N 1
ATOM 721 C CA . ILE A 1 98 ? 19.475 11.484 0.018 1.00 42.44 98 ILE A CA 1
ATOM 722 C C . ILE A 1 98 ? 19.137 11.224 -1.454 1.00 42.44 98 ILE A C 1
ATOM 724 O O . ILE A 1 98 ? 19.928 10.603 -2.173 1.00 42.44 98 ILE A O 1
ATOM 728 N N . GLU A 1 99 ? 17.982 11.717 -1.897 1.00 41.25 99 GLU A N 1
ATOM 729 C CA . GLU A 1 99 ? 17.570 11.701 -3.301 1.00 41.25 99 GLU A CA 1
ATOM 730 C C . GLU A 1 99 ? 18.658 12.354 -4.183 1.00 41.25 99 GLU A C 1
ATOM 732 O O . GLU A 1 99 ? 19.125 13.460 -3.905 1.00 41.25 99 GLU A O 1
ATOM 737 N N . GLY A 1 100 ? 19.120 11.648 -5.223 1.00 44.28 100 GLY A N 1
ATOM 738 C CA . GLY A 1 100 ? 20.117 12.156 -6.179 1.00 44.28 100 GLY A CA 1
ATOM 739 C C . GLY A 1 100 ? 21.599 11.919 -5.845 1.00 44.28 100 GLY A C 1
ATOM 740 O O . GLY A 1 100 ? 22.457 12.429 -6.565 1.00 44.28 100 GLY A O 1
ATOM 741 N N . VAL A 1 101 ? 21.940 11.146 -4.804 1.00 45.78 101 VAL A N 1
ATOM 742 C CA . VAL A 1 101 ? 23.342 10.789 -4.497 1.00 45.78 101 VAL A CA 1
ATOM 743 C C . VAL A 1 101 ? 23.587 9.297 -4.747 1.00 45.78 101 VAL A C 1
ATOM 745 O O . VAL A 1 101 ? 23.255 8.477 -3.898 1.00 45.78 101 VAL A O 1
ATOM 748 N N . GLU A 1 102 ? 24.221 8.948 -5.876 1.00 47.53 102 GLU A N 1
ATOM 749 C CA . GLU A 1 102 ? 24.512 7.557 -6.307 1.00 47.53 102 GLU A CA 1
ATOM 750 C C . GLU A 1 102 ? 25.417 6.742 -5.349 1.00 47.53 102 GLU A C 1
ATOM 752 O O . GLU A 1 102 ? 25.558 5.538 -5.532 1.00 47.53 102 GLU A O 1
ATOM 757 N N . ASP A 1 103 ? 25.979 7.363 -4.304 1.00 51.47 103 ASP A N 1
ATOM 758 C CA . ASP A 1 103 ? 26.841 6.736 -3.281 1.00 51.47 103 ASP A CA 1
ATOM 759 C C . ASP A 1 103 ? 26.502 7.206 -1.843 1.00 51.47 103 ASP A C 1
ATOM 761 O O . ASP A 1 103 ? 27.355 7.236 -0.948 1.00 51.47 103 ASP A O 1
ATOM 765 N N . GLY A 1 104 ? 25.259 7.638 -1.599 1.00 46.44 104 GLY A N 1
ATOM 766 C CA . GLY A 1 104 ? 24.837 8.125 -0.281 1.00 46.44 104 GLY A CA 1
ATOM 767 C C . GLY A 1 104 ? 24.907 7.039 0.809 1.00 46.44 104 GLY A C 1
ATOM 768 O O . GLY A 1 104 ? 24.905 5.841 0.508 1.00 46.44 104 GLY A O 1
ATOM 769 N N . PRO A 1 105 ? 24.968 7.408 2.104 1.00 44.66 105 PRO A N 1
ATOM 770 C CA . PRO A 1 105 ? 24.948 6.419 3.176 1.00 44.66 105 PRO A CA 1
ATOM 771 C C . PRO A 1 105 ? 23.710 5.523 3.043 1.00 44.66 105 PRO A C 1
ATOM 773 O O . PRO A 1 105 ? 22.625 5.980 2.699 1.00 44.66 105 PRO A O 1
ATOM 776 N N . ARG A 1 106 ? 23.860 4.219 3.285 1.00 50.50 106 ARG A N 1
ATOM 777 C CA . ARG A 1 106 ? 22.699 3.330 3.418 1.00 50.50 106 ARG A CA 1
ATOM 778 C C . ARG A 1 106 ? 22.001 3.657 4.733 1.00 50.50 106 ARG A C 1
ATOM 780 O O . ARG A 1 106 ? 22.676 3.976 5.713 1.00 50.50 106 ARG A O 1
ATOM 787 N N . ILE A 1 107 ? 20.674 3.565 4.762 1.00 49.72 107 ILE A N 1
ATOM 788 C CA . ILE A 1 107 ? 19.909 3.760 5.996 1.00 49.72 107 ILE A CA 1
ATOM 789 C C . ILE A 1 107 ? 20.433 2.781 7.062 1.00 49.72 107 ILE A C 1
ATOM 791 O O . ILE A 1 107 ? 20.467 1.576 6.797 1.00 49.72 107 ILE A O 1
ATOM 795 N N . PRO A 1 108 ? 20.882 3.263 8.238 1.00 45.16 108 PRO A N 1
ATOM 796 C CA . PRO A 1 108 ? 21.363 2.391 9.303 1.00 45.16 108 PRO A CA 1
ATOM 797 C C . PRO A 1 108 ? 20.275 1.418 9.767 1.00 45.16 108 PRO A C 1
ATOM 799 O O . PRO A 1 108 ? 19.098 1.785 9.846 1.00 45.16 108 PRO A O 1
ATOM 802 N N . ASP A 1 109 ? 20.669 0.203 10.161 1.00 40.94 109 ASP A N 1
ATOM 803 C CA . ASP A 1 109 ? 19.768 -0.740 10.830 1.00 40.94 109 ASP A CA 1
ATOM 804 C C . ASP A 1 109 ? 19.121 -0.062 12.054 1.00 40.94 109 ASP A C 1
ATOM 806 O O . ASP A 1 109 ? 19.795 0.281 13.025 1.00 40.94 109 ASP A O 1
ATOM 810 N N . GLY A 1 110 ? 17.800 0.144 12.011 1.00 40.88 110 GLY A N 1
ATOM 811 C CA . GLY A 1 110 ? 17.036 0.748 13.109 1.00 40.88 110 GLY A CA 1
ATOM 812 C C . GLY A 1 110 ? 16.727 2.246 12.999 1.00 40.88 110 GLY A C 1
ATOM 813 O O . GLY A 1 110 ? 16.112 2.767 13.929 1.00 40.88 110 GLY A O 1
ATOM 814 N N . TYR A 1 111 ? 17.055 2.916 11.884 1.00 41.94 111 TYR A N 1
ATOM 815 C CA . TYR A 1 111 ? 16.591 4.289 11.583 1.00 41.94 111 TYR A CA 1
ATOM 816 C C . TYR A 1 111 ? 15.068 4.444 11.793 1.00 41.94 111 TYR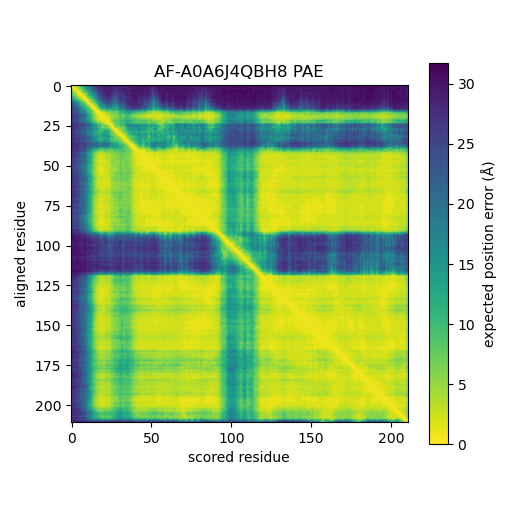 A C 1
ATOM 818 O O . TYR A 1 111 ? 14.610 5.399 12.418 1.00 41.94 111 TYR A O 1
ATOM 826 N N . GLY A 1 112 ? 14.334 3.369 11.487 1.00 41.88 112 GLY A N 1
ATOM 827 C CA . GLY A 1 112 ? 12.904 3.175 11.728 1.00 41.88 112 GLY A CA 1
ATOM 828 C C . GLY A 1 112 ? 12.344 3.335 13.134 1.00 41.88 112 GLY A C 1
ATOM 829 O O . GLY A 1 112 ? 11.130 3.335 13.281 1.00 41.88 112 GLY A O 1
ATOM 830 N N . ARG A 1 113 ? 13.179 3.429 14.173 1.00 42.78 113 ARG A N 1
ATOM 831 C CA . ARG A 1 113 ? 12.711 3.629 15.557 1.00 42.78 113 ARG A CA 1
ATOM 832 C C . ARG A 1 113 ? 12.925 5.049 16.080 1.00 42.78 113 ARG A C 1
ATOM 834 O O . ARG A 1 113 ? 12.461 5.346 17.174 1.00 42.78 113 ARG A O 1
ATOM 841 N N . ALA A 1 114 ? 13.644 5.897 15.343 1.00 34.97 114 ALA A N 1
ATOM 842 C CA . ALA A 1 114 ? 14.078 7.221 15.797 1.00 34.97 114 ALA A CA 1
ATOM 843 C C . ALA A 1 114 ? 13.486 8.387 14.978 1.00 34.97 114 ALA A C 1
ATOM 845 O O . ALA A 1 114 ? 14.016 9.492 15.052 1.00 34.97 114 ALA A O 1
ATOM 846 N N . GLY A 1 115 ? 12.401 8.153 14.228 1.00 37.97 115 GLY A N 1
ATOM 847 C CA . GLY A 1 115 ? 11.683 9.208 13.493 1.00 37.97 115 GLY A CA 1
ATOM 848 C C . GLY A 1 115 ? 11.938 9.264 11.984 1.00 37.97 115 GLY A C 1
ATOM 849 O O . GLY A 1 115 ? 11.720 10.297 11.374 1.00 37.97 115 GLY A O 1
ATOM 850 N N . GLY A 1 116 ? 12.398 8.177 11.369 1.00 45.66 116 GLY A N 1
ATOM 851 C CA . GLY A 1 116 ? 12.259 7.969 9.929 1.00 45.66 116 GLY A CA 1
ATOM 852 C C . GLY A 1 116 ? 12.052 6.484 9.728 1.00 45.66 116 GLY A C 1
ATOM 853 O O . GLY A 1 116 ? 12.965 5.723 10.033 1.00 45.66 116 GLY A O 1
ATOM 854 N N . LEU A 1 117 ? 10.842 6.060 9.361 1.00 54.16 117 LEU A N 1
ATOM 855 C CA . LEU A 1 117 ? 10.450 4.649 9.295 1.00 54.16 117 LEU A CA 1
ATOM 856 C C . LEU A 1 117 ? 11.512 3.795 8.566 1.00 54.16 117 LEU A C 1
ATOM 858 O O . LEU A 1 117 ? 12.252 4.314 7.724 1.00 54.16 117 LEU A O 1
ATOM 862 N N . PRO A 1 118 ? 11.664 2.490 8.883 1.00 59.81 118 PRO A N 1
ATOM 863 C CA . PRO A 1 118 ? 12.592 1.662 8.127 1.00 59.81 118 PRO A CA 1
ATOM 864 C C . PRO A 1 118 ? 12.204 1.770 6.655 1.00 59.81 118 PRO A C 1
ATOM 866 O O . PRO A 1 118 ? 11.034 1.583 6.342 1.00 59.81 118 PRO A O 1
ATOM 869 N N . ASN A 1 119 ? 13.158 2.054 5.764 1.00 69.12 119 ASN A N 1
ATOM 870 C CA . ASN A 1 119 ? 12.876 2.030 4.331 1.00 69.12 119 ASN A CA 1
ATOM 871 C C . ASN A 1 119 ? 12.661 0.573 3.919 1.00 69.12 119 ASN A C 1
ATOM 873 O O . ASN A 1 119 ? 13.579 -0.173 3.572 1.00 69.12 119 ASN A O 1
ATOM 877 N N . THR A 1 120 ? 11.424 0.145 4.066 1.00 81.56 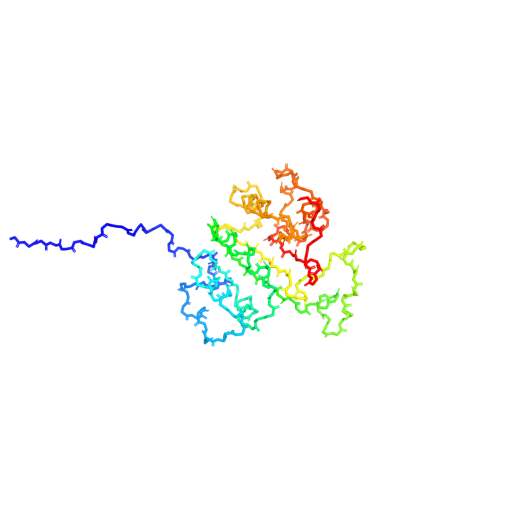120 THR A N 1
ATOM 878 C CA . THR A 1 120 ? 10.930 -1.181 3.757 1.00 81.56 120 THR A CA 1
ATOM 879 C C . THR A 1 120 ? 11.002 -1.427 2.251 1.00 81.56 120 THR A C 1
ATOM 881 O O . THR A 1 120 ? 11.301 -2.564 1.874 1.00 81.56 120 THR A O 1
ATOM 884 N N . HIS A 1 121 ? 10.930 -0.387 1.406 1.00 85.62 121 HIS A N 1
ATOM 885 C CA . HIS A 1 121 ? 11.213 -0.487 -0.032 1.00 85.62 121 HIS A CA 1
ATOM 886 C C . HIS A 1 121 ? 12.639 -0.953 -0.306 1.00 85.62 121 HIS A C 1
ATOM 888 O O . HIS A 1 121 ? 12.821 -1.904 -1.060 1.00 85.62 121 HIS A O 1
ATOM 894 N N . PHE A 1 122 ? 13.661 -0.415 0.371 1.00 82.06 122 PHE A N 1
ATOM 895 C CA . PHE A 1 122 ? 15.056 -0.847 0.179 1.00 82.06 122 PHE A CA 1
ATOM 896 C C . PHE A 1 122 ? 15.224 -2.364 0.345 1.00 82.06 122 PHE A C 1
ATOM 898 O O . PHE A 1 122 ? 16.061 -2.994 -0.307 1.00 82.06 122 PHE A O 1
ATOM 905 N N . PHE A 1 123 ? 14.404 -2.992 1.185 1.00 83.38 123 PHE A N 1
ATOM 906 C CA . PHE A 1 123 ? 14.429 -4.431 1.415 1.00 83.38 123 PHE A CA 1
ATOM 907 C C . PHE A 1 123 ? 13.432 -5.243 0.573 1.00 83.38 123 PHE A C 1
ATOM 909 O O . PHE A 1 123 ? 13.389 -6.460 0.744 1.00 83.38 123 PHE A O 1
ATOM 916 N N . GLY A 1 124 ? 12.652 -4.613 -0.310 1.00 88.31 124 GLY A N 1
ATOM 917 C CA . GLY A 1 124 ? 11.562 -5.257 -1.052 1.00 88.31 124 GLY A CA 1
ATOM 918 C C . GLY A 1 124 ? 10.389 -5.667 -0.155 1.00 88.31 124 GLY A C 1
ATOM 919 O O . GLY A 1 124 ? 9.686 -6.629 -0.449 1.00 88.31 124 GLY A O 1
ATOM 920 N N . ARG A 1 125 ? 10.217 -4.991 0.987 1.00 93.06 125 ARG A N 1
ATOM 921 C CA . ARG A 1 125 ? 9.197 -5.277 2.008 1.00 93.06 125 ARG A CA 1
ATOM 922 C C . ARG A 1 125 ? 8.104 -4.212 2.082 1.00 93.06 125 ARG A C 1
ATOM 924 O O . ARG A 1 125 ? 7.368 -4.221 3.066 1.00 93.06 125 ARG A O 1
ATOM 931 N N . ALA A 1 126 ? 8.018 -3.329 1.092 1.00 93.25 126 ALA A N 1
ATOM 932 C CA . ALA A 1 126 ? 6.961 -2.336 0.971 1.00 93.25 126 ALA A CA 1
ATOM 933 C C . ALA A 1 126 ? 6.308 -2.362 -0.403 1.00 93.25 126 ALA A C 1
ATOM 935 O O . ALA A 1 126 ? 6.912 -2.853 -1.355 1.00 93.25 126 ALA A O 1
ATOM 936 N N . ALA A 1 127 ? 5.077 -1.869 -0.474 1.00 96.44 127 ALA A N 1
ATOM 937 C CA . ALA A 1 127 ? 4.387 -1.549 -1.711 1.00 96.44 127 ALA A CA 1
ATOM 938 C C . ALA A 1 127 ? 3.681 -0.209 -1.557 1.00 96.44 127 ALA A C 1
ATOM 940 O O . ALA A 1 127 ? 3.003 -0.014 -0.546 1.00 96.44 127 ALA A O 1
ATOM 941 N N . ASP A 1 128 ? 3.751 0.605 -2.606 1.00 95.56 128 ASP A N 1
ATOM 942 C CA . ASP A 1 128 ? 2.936 1.808 -2.728 1.00 95.56 128 ASP A CA 1
ATOM 943 C C . ASP A 1 128 ? 1.824 1.577 -3.746 1.00 95.56 128 ASP A C 1
ATOM 945 O O . ASP A 1 128 ? 2.065 1.271 -4.918 1.00 95.56 128 ASP A O 1
ATOM 949 N N . ILE A 1 129 ? 0.581 1.695 -3.288 1.00 97.31 129 ILE A N 1
ATOM 950 C CA . ILE A 1 129 ? -0.622 1.581 -4.111 1.00 97.31 129 ILE A CA 1
ATOM 951 C C . ILE A 1 129 ? -1.095 2.991 -4.436 1.00 97.31 129 ILE A C 1
ATOM 953 O O . ILE A 1 129 ? -1.462 3.742 -3.539 1.00 97.31 129 ILE A O 1
ATOM 957 N N . ARG A 1 130 ? -1.133 3.351 -5.716 1.00 95.69 130 ARG A N 1
ATOM 958 C CA . ARG A 1 130 ? -1.523 4.705 -6.148 1.00 95.69 130 ARG A CA 1
ATOM 959 C C . ARG A 1 130 ? -2.961 4.807 -6.637 1.00 95.69 130 ARG A C 1
ATOM 961 O O . ARG A 1 130 ? -3.497 5.909 -6.683 1.00 95.69 130 ARG A O 1
ATOM 968 N N . TYR A 1 131 ? -3.573 3.686 -7.022 1.00 96.44 131 TYR A N 1
ATOM 969 C CA . TYR A 1 131 ? -4.958 3.654 -7.490 1.00 96.44 131 TYR A CA 1
ATOM 970 C C . TYR A 1 131 ? -5.728 2.509 -6.848 1.00 96.44 131 TYR A C 1
ATOM 972 O O . TYR A 1 131 ? -5.205 1.396 -6.738 1.00 96.44 131 TYR A O 1
ATOM 980 N N . VAL A 1 132 ? -6.975 2.797 -6.484 1.00 97.00 132 VAL A N 1
ATOM 981 C CA . VAL A 1 132 ? -7.955 1.857 -5.939 1.00 97.00 132 VAL A CA 1
ATOM 982 C C . VAL A 1 132 ? -9.236 2.002 -6.753 1.00 97.00 132 VAL A C 1
ATOM 984 O O . VAL A 1 132 ? -9.751 3.099 -6.922 1.00 97.00 132 VAL A O 1
ATOM 987 N N . ASP A 1 133 ? -9.715 0.906 -7.332 1.00 95.62 133 ASP A N 1
ATOM 988 C CA . ASP A 1 133 ? -10.926 0.833 -8.155 1.00 95.62 133 ASP A CA 1
ATOM 989 C C . ASP A 1 133 ? -11.003 1.830 -9.322 1.00 95.62 133 ASP A C 1
ATOM 991 O O . ASP A 1 133 ? -12.076 2.089 -9.867 1.00 95.62 133 ASP A O 1
ATOM 995 N N . GLY A 1 134 ? -9.840 2.285 -9.795 1.00 92.06 134 GLY A N 1
ATOM 996 C CA . GLY A 1 134 ? -9.697 3.262 -10.876 1.00 92.06 134 GLY A CA 1
ATOM 997 C C . GLY A 1 134 ? -9.577 4.711 -10.395 1.00 92.06 134 GLY A C 1
ATOM 998 O O . GLY A 1 134 ? -9.304 5.589 -11.213 1.00 92.06 134 GLY A O 1
ATOM 999 N N . GLU A 1 135 ? -9.717 4.964 -9.094 1.00 93.81 135 GLU A N 1
ATOM 1000 C CA . GLU A 1 135 ? -9.534 6.279 -8.481 1.00 93.81 135 GLU A CA 1
ATOM 1001 C C . GLU A 1 135 ? -8.098 6.442 -7.963 1.00 93.81 135 GLU A C 1
ATOM 1003 O O . GLU A 1 135 ? -7.553 5.508 -7.367 1.00 93.81 135 GLU A O 1
ATOM 1008 N N . PRO A 1 136 ? -7.446 7.599 -8.189 1.00 95.56 136 PRO A N 1
ATOM 1009 C CA . PRO A 1 136 ? -6.160 7.883 -7.566 1.00 95.56 136 PRO A CA 1
ATOM 1010 C C . PRO A 1 136 ? -6.345 8.036 -6.056 1.00 95.56 136 PRO A C 1
ATOM 1012 O O . PRO A 1 136 ? -7.297 8.674 -5.617 1.00 95.56 136 PRO A O 1
ATOM 1015 N N . VAL A 1 137 ? -5.413 7.518 -5.260 1.00 96.06 137 VAL A N 1
ATOM 1016 C CA . VAL A 1 137 ? -5.442 7.677 -3.795 1.00 96.06 137 VAL A CA 1
ATOM 1017 C C . VAL A 1 137 ? -5.327 9.155 -3.408 1.00 96.06 137 VAL A C 1
ATOM 1019 O O . VAL A 1 137 ? -6.091 9.635 -2.570 1.00 96.06 137 VAL A O 1
ATOM 1022 N N . GLY A 1 138 ? -4.440 9.894 -4.085 1.00 94.12 138 GLY A N 1
ATOM 1023 C CA . GLY A 1 138 ? -4.271 11.334 -3.894 1.00 94.12 138 GLY A CA 1
ATOM 1024 C C . GLY A 1 138 ? -5.566 12.119 -4.065 1.00 94.12 138 GLY A C 1
ATOM 1025 O O . GLY A 1 138 ? -6.200 12.081 -5.121 1.00 94.12 138 GLY A O 1
ATOM 1026 N N . GLY A 1 139 ? -5.943 12.844 -3.011 1.00 93.62 139 GLY A N 1
ATOM 1027 C CA . GLY A 1 139 ? -7.169 13.640 -2.957 1.00 93.62 139 GLY A CA 1
ATOM 1028 C C . GLY A 1 139 ? -8.466 12.837 -2.785 1.00 93.62 139 GLY A C 1
ATOM 1029 O O . GLY A 1 139 ? -9.532 13.448 -2.792 1.00 93.62 139 GLY A O 1
ATOM 1030 N N . ASN A 1 140 ? -8.400 11.509 -2.617 1.00 95.75 140 ASN A N 1
ATOM 1031 C CA . ASN A 1 140 ? -9.566 10.633 -2.426 1.00 95.75 140 ASN A CA 1
ATOM 1032 C C . ASN A 1 140 ? -9.476 9.786 -1.143 1.00 95.75 140 ASN A C 1
ATOM 1034 O O . ASN A 1 140 ? -10.061 8.703 -1.075 1.00 95.75 140 ASN A O 1
ATOM 1038 N N . GLY A 1 141 ? -8.785 10.272 -0.106 1.00 91.12 141 GLY A N 1
ATOM 1039 C CA . GLY A 1 141 ? -8.625 9.566 1.172 1.00 91.12 141 GLY A CA 1
ATOM 1040 C C . GLY A 1 141 ? -9.936 9.193 1.873 1.00 91.12 141 GLY A C 1
ATOM 1041 O O . GLY A 1 141 ? -10.012 8.126 2.479 1.00 91.12 141 GLY A O 1
ATOM 1042 N N . SER A 1 142 ? -10.979 10.020 1.718 1.00 94.12 142 SER A N 1
ATOM 1043 C CA . SER A 1 142 ? -12.341 9.780 2.231 1.00 94.12 142 SER A CA 1
ATOM 1044 C C . SER A 1 142 ? -13.267 9.012 1.275 1.00 94.12 142 SER A C 1
ATOM 1046 O O . SER A 1 142 ? -14.451 8.840 1.580 1.00 94.12 142 SER A O 1
ATOM 1048 N N . SER A 1 143 ? -12.799 8.591 0.093 1.00 96.19 143 SER A N 1
ATOM 1049 C CA . SER A 1 143 ? -13.623 7.748 -0.790 1.00 96.19 143 SER A CA 1
ATOM 1050 C C . SER A 1 143 ? -13.924 6.412 -0.106 1.00 96.19 143 SER A C 1
ATOM 1052 O O . SER A 1 143 ? -13.131 5.905 0.696 1.00 96.19 143 SER A O 1
ATOM 1054 N N . LEU A 1 144 ? -15.091 5.829 -0.392 1.00 96.00 144 LEU A N 1
ATOM 1055 C CA . LEU A 1 144 ? -15.502 4.587 0.267 1.00 96.00 144 LEU A CA 1
ATOM 1056 C C . LEU A 1 144 ? -14.542 3.447 -0.075 1.00 96.00 144 LEU A C 1
ATOM 1058 O O . LEU A 1 144 ? -14.225 2.641 0.796 1.00 96.00 144 LEU A O 1
ATOM 1062 N N . GLU A 1 145 ? -14.075 3.430 -1.316 1.00 96.06 145 GLU A N 1
ATOM 1063 C CA . GLU A 1 145 ? -13.182 2.458 -1.922 1.00 96.06 145 GLU A CA 1
ATOM 1064 C C . GLU A 1 145 ? -11.792 2.517 -1.275 1.00 96.06 145 GLU A C 1
ATOM 1066 O O . GLU A 1 145 ? -11.297 1.498 -0.788 1.00 96.06 145 GLU A O 1
ATOM 1071 N N . VAL A 1 146 ? -11.189 3.709 -1.165 1.00 96.62 146 VAL A N 1
ATOM 1072 C CA . VAL A 1 146 ? -9.876 3.873 -0.517 1.00 96.62 146 VAL A CA 1
ATOM 1073 C C . VAL A 1 146 ? -9.964 3.545 0.975 1.00 96.62 146 VAL A C 1
ATOM 1075 O O . VAL A 1 146 ? -9.122 2.807 1.486 1.00 96.62 146 VAL A O 1
ATOM 1078 N N . LEU A 1 147 ? -11.000 3.999 1.687 1.00 96.00 147 LEU A N 1
ATOM 1079 C CA . LEU A 1 147 ? -11.194 3.641 3.099 1.00 96.00 147 LEU A CA 1
ATOM 1080 C C . LEU A 1 147 ? -11.370 2.132 3.305 1.00 96.00 147 LEU A C 1
ATOM 1082 O O . LEU A 1 147 ? -10.898 1.583 4.306 1.00 96.00 147 LEU A O 1
ATOM 1086 N N . ASP A 1 148 ? -12.065 1.448 2.394 1.00 97.44 148 ASP A N 1
ATOM 1087 C CA . ASP A 1 148 ? -12.325 0.018 2.542 1.00 97.44 148 ASP A CA 1
ATOM 1088 C C . ASP A 1 148 ? -11.056 -0.826 2.392 1.00 97.44 148 ASP A C 1
ATOM 1090 O O . ASP A 1 148 ? -10.911 -1.806 3.122 1.00 97.44 148 ASP A O 1
ATOM 1094 N N . VAL A 1 149 ? -10.059 -0.385 1.611 1.00 98.06 149 VAL A N 1
ATOM 1095 C CA . VAL A 1 149 ? -8.719 -1.005 1.621 1.00 98.06 149 VAL A CA 1
ATOM 1096 C C . VAL A 1 149 ? -8.143 -1.033 3.041 1.00 98.06 149 VAL A C 1
ATOM 1098 O O . VAL A 1 149 ? -7.674 -2.079 3.498 1.00 98.06 149 VAL A O 1
ATOM 1101 N N . GLY A 1 150 ? -8.247 0.071 3.787 1.00 96.38 150 GLY A N 1
ATOM 1102 C CA . GLY A 1 150 ? -7.845 0.129 5.195 1.00 96.38 150 GLY A CA 1
ATOM 1103 C C . GLY A 1 150 ? -8.601 -0.874 6.076 1.00 96.38 150 GLY A C 1
ATOM 1104 O O . GLY A 1 150 ? -8.001 -1.557 6.910 1.00 96.38 150 GLY A O 1
ATOM 1105 N N . ARG A 1 15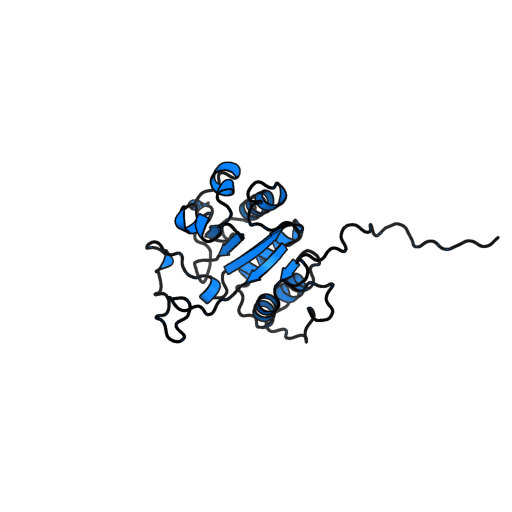1 ? -9.911 -1.047 5.857 1.00 97.12 151 ARG A N 1
ATOM 1106 C CA . ARG A 1 151 ? -10.732 -2.032 6.591 1.00 97.12 151 ARG A CA 1
ATOM 1107 C C . ARG A 1 151 ? -10.372 -3.475 6.235 1.00 97.12 151 ARG A C 1
ATOM 1109 O O . ARG A 1 151 ? -10.303 -4.325 7.127 1.00 97.12 151 ARG A O 1
ATOM 1116 N N . VAL A 1 152 ? -10.101 -3.760 4.962 1.00 98.00 152 VAL A N 1
ATOM 1117 C CA . VAL A 1 152 ? -9.627 -5.070 4.493 1.00 98.00 152 VAL A CA 1
ATOM 1118 C C . VAL A 1 152 ? -8.298 -5.414 5.160 1.00 98.00 152 VAL A C 1
ATOM 1120 O O . VAL A 1 152 ? -8.150 -6.518 5.690 1.00 98.00 152 VAL A O 1
ATOM 1123 N N . LEU A 1 153 ? -7.361 -4.461 5.206 1.00 97.62 153 LEU A N 1
ATOM 1124 C CA . LEU A 1 153 ? -6.081 -4.628 5.891 1.00 97.62 153 LEU A CA 1
ATOM 1125 C C . LEU A 1 153 ? -6.282 -4.927 7.377 1.00 97.62 153 LEU A C 1
ATOM 1127 O O . LEU A 1 153 ? -5.688 -5.879 7.879 1.00 97.62 153 LEU A O 1
ATOM 1131 N N . ALA A 1 154 ? -7.161 -4.197 8.070 1.00 95.75 154 ALA A N 1
ATOM 1132 C CA . ALA A 1 154 ? -7.473 -4.443 9.481 1.00 95.75 154 ALA A CA 1
ATOM 1133 C C . ALA A 1 154 ? -8.039 -5.846 9.738 1.00 95.75 154 ALA A C 1
ATOM 1135 O O . ALA A 1 154 ? -7.724 -6.462 10.759 1.00 95.75 154 ALA A O 1
ATOM 1136 N N . GLY A 1 155 ? -8.797 -6.396 8.784 1.00 96.19 155 GLY A N 1
ATOM 1137 C CA . GLY A 1 155 ? -9.299 -7.770 8.823 1.00 96.19 155 GLY A CA 1
ATOM 1138 C C . GLY A 1 155 ? -8.220 -8.854 8.692 1.00 96.19 155 GLY A C 1
ATOM 1139 O O . GLY A 1 155 ? -8.473 -10.018 9.027 1.00 96.19 155 GLY A O 1
ATOM 1140 N N . ILE A 1 156 ? -7.008 -8.513 8.240 1.00 96.62 156 ILE A N 1
ATOM 1141 C CA . ILE A 1 156 ? -5.883 -9.450 8.205 1.00 96.62 156 ILE A CA 1
ATOM 1142 C C . ILE A 1 156 ? -5.443 -9.744 9.639 1.00 96.62 156 ILE A C 1
ATOM 1144 O O . ILE A 1 156 ? -5.212 -8.850 10.450 1.00 96.62 156 ILE A O 1
ATOM 1148 N N . GLN A 1 157 ? -5.281 -11.033 9.943 1.00 95.25 157 GLN A N 1
ATOM 1149 C CA . GLN A 1 157 ? -4.822 -11.494 11.250 1.00 95.25 157 GLN A CA 1
ATOM 1150 C C . GLN A 1 157 ? -3.506 -10.801 11.634 1.00 95.25 157 GLN A C 1
ATOM 1152 O O . GLN A 1 157 ? -2.563 -10.811 10.842 1.00 95.25 157 GLN A O 1
ATOM 1157 N N . ALA A 1 158 ? -3.430 -10.260 12.852 1.00 94.06 158 ALA A N 1
ATOM 1158 C CA . ALA A 1 158 ? -2.364 -9.356 13.283 1.00 94.06 158 ALA A CA 1
ATOM 1159 C C . ALA A 1 158 ? -0.949 -9.849 12.958 1.00 94.06 158 ALA A C 1
ATOM 1161 O O . ALA A 1 158 ? -0.162 -9.095 12.405 1.00 94.06 158 ALA A O 1
ATOM 1162 N N . SER A 1 159 ? -0.666 -11.140 13.186 1.00 93.06 159 SER A N 1
ATOM 1163 C CA . SER A 1 159 ? 0.628 -11.797 12.920 1.00 93.06 159 SER A CA 1
ATOM 1164 C C . SER A 1 159 ? 1.024 -11.908 11.439 1.00 93.06 159 SER A C 1
ATOM 1166 O O . SER A 1 159 ? 2.137 -12.339 11.126 1.00 93.06 159 SER A O 1
ATOM 1168 N N . ARG A 1 160 ? 0.120 -11.552 10.524 1.00 94.50 160 ARG A N 1
ATOM 1169 C CA . ARG A 1 160 ? 0.312 -11.561 9.067 1.00 94.50 160 ARG A CA 1
ATOM 1170 C C . ARG A 1 160 ? 0.109 -10.186 8.431 1.00 94.50 160 ARG A C 1
ATOM 1172 O O . ARG A 1 160 ? 0.537 -10.007 7.296 1.00 94.50 160 ARG A O 1
ATOM 1179 N N . ARG A 1 161 ? -0.514 -9.238 9.131 1.00 96.75 161 ARG A N 1
ATOM 1180 C CA . ARG A 1 161 ? -0.793 -7.882 8.641 1.00 96.75 161 ARG A CA 1
ATOM 1181 C C . ARG A 1 161 ? 0.502 -7.046 8.560 1.00 96.75 161 ARG A C 1
ATOM 1183 O O . ARG A 1 161 ? 1.386 -7.263 9.400 1.00 96.75 161 ARG A O 1
ATOM 1190 N N . PRO A 1 162 ? 0.648 -6.141 7.570 1.00 96.19 162 PRO A N 1
ATOM 1191 C CA . PRO A 1 162 ? 1.714 -5.134 7.576 1.00 96.19 162 PRO A CA 1
ATOM 1192 C C . PRO A 1 162 ? 1.754 -4.369 8.910 1.00 96.19 162 PRO A C 1
ATOM 1194 O O . PRO A 1 162 ? 0.718 -4.218 9.554 1.00 96.19 162 PRO A O 1
ATOM 1197 N N . ASP A 1 163 ? 2.938 -3.941 9.345 1.00 93.44 163 ASP A N 1
ATOM 1198 C CA . ASP A 1 163 ? 3.144 -3.127 10.564 1.00 93.44 163 ASP A CA 1
ATOM 1199 C C . ASP A 1 163 ? 3.588 -1.693 10.262 1.00 93.44 163 ASP A C 1
ATOM 1201 O O . ASP A 1 163 ? 3.999 -0.956 11.156 1.00 93.44 163 ASP A O 1
ATOM 1205 N N . GLN A 1 164 ? 3.516 -1.317 8.991 1.00 92.50 164 GLN A N 1
ATOM 1206 C CA . GLN A 1 164 ? 3.732 0.031 8.506 1.00 92.50 164 GLN A CA 1
ATOM 1207 C C . GLN A 1 164 ? 2.667 0.311 7.447 1.00 92.50 164 GLN A C 1
ATOM 1209 O O . GLN A 1 164 ? 2.892 0.119 6.257 1.00 92.50 164 GLN A O 1
ATOM 1214 N N . ILE A 1 165 ? 1.470 0.656 7.905 1.00 95.44 165 ILE A N 1
ATOM 1215 C CA . ILE A 1 165 ? 0.327 1.018 7.072 1.00 95.44 165 ILE A CA 1
ATOM 1216 C C . ILE A 1 165 ? 0.200 2.532 7.136 1.00 95.44 165 ILE A C 1
ATOM 1218 O O . ILE A 1 165 ? -0.029 3.090 8.209 1.00 95.44 165 ILE A O 1
ATOM 1222 N N . ILE A 1 166 ? 0.365 3.183 5.995 1.00 92.50 166 ILE A N 1
ATOM 1223 C CA . ILE A 1 166 ? 0.254 4.634 5.856 1.00 92.50 166 ILE A CA 1
ATOM 1224 C C . ILE A 1 166 ? -0.686 4.894 4.692 1.00 92.50 166 ILE A C 1
ATOM 1226 O O . ILE A 1 166 ? -0.642 4.199 3.677 1.00 92.50 166 ILE A O 1
ATOM 1230 N N . GLY A 1 167 ? -1.565 5.861 4.862 1.00 89.50 167 GLY A N 1
ATOM 1231 C CA . GLY A 1 167 ? -2.457 6.325 3.817 1.00 89.50 167 GLY A CA 1
ATOM 1232 C C . GLY A 1 167 ? -2.770 7.800 4.040 1.00 89.50 167 GLY A C 1
ATOM 1233 O O . GLY A 1 167 ? -2.166 8.413 4.924 1.00 89.50 167 GLY A O 1
ATOM 1234 N N . PRO A 1 168 ? -3.727 8.350 3.282 1.00 91.06 168 PRO A N 1
ATOM 1235 C CA . PRO A 1 168 ? -4.147 9.737 3.409 1.00 91.06 168 PRO A CA 1
ATOM 1236 C C . PRO A 1 168 ? -4.547 10.114 4.839 1.00 91.06 168 PRO A C 1
ATOM 1238 O O . PRO A 1 168 ? -5.034 9.274 5.604 1.00 91.06 168 PRO A O 1
ATOM 1241 N N . GLU A 1 169 ? -4.384 11.393 5.189 1.00 90.00 169 GLU A N 1
ATOM 1242 C CA . GLU A 1 169 ? -4.659 11.926 6.531 1.00 90.00 169 GLU A CA 1
ATOM 1243 C C . GLU A 1 169 ? -6.067 11.560 7.031 1.00 90.00 169 GLU A C 1
ATOM 1245 O O . GLU A 1 169 ? -6.259 11.271 8.216 1.00 90.00 169 GLU A O 1
ATOM 1250 N N . GLU A 1 170 ? -7.053 11.480 6.136 1.00 91.88 170 GLU A N 1
ATOM 1251 C CA . GLU A 1 170 ? -8.441 11.175 6.477 1.00 91.88 170 GLU A CA 1
ATOM 1252 C C . GLU A 1 170 ? -8.604 9.806 7.155 1.00 91.88 170 GLU A C 1
ATOM 1254 O O . GLU A 1 170 ? -9.437 9.667 8.059 1.00 91.88 170 GLU A O 1
ATOM 1259 N N . TRP A 1 171 ? -7.747 8.823 6.841 1.00 90.56 171 TRP A N 1
ATOM 1260 C CA . TRP A 1 171 ? -7.756 7.504 7.488 1.00 90.56 171 TRP A CA 1
ATOM 1261 C C . TRP A 1 171 ? -7.604 7.592 9.005 1.00 90.56 171 TRP A C 1
ATOM 1263 O O . TRP A 1 171 ? -8.223 6.805 9.729 1.00 90.56 171 TRP A O 1
ATOM 1273 N N . THR A 1 172 ? -6.817 8.557 9.493 1.00 86.50 172 THR A N 1
ATOM 1274 C CA . THR A 1 172 ? -6.572 8.745 10.930 1.00 86.50 172 THR A CA 1
ATOM 1275 C C . THR A 1 172 ? -7.859 9.056 11.694 1.00 86.50 172 THR A C 1
ATOM 1277 O O . THR A 1 172 ? -8.043 8.608 12.827 1.00 86.50 172 THR A O 1
ATOM 1280 N N . SER A 1 173 ? -8.779 9.780 11.054 1.00 87.06 173 SER A N 1
ATOM 1281 C CA . SER A 1 173 ? -10.049 10.199 11.641 1.00 87.06 173 SER A CA 1
ATOM 1282 C C . SER A 1 173 ? -11.198 9.232 11.344 1.00 87.06 173 SER A C 1
ATOM 1284 O O . SER A 1 173 ? -12.110 9.098 12.161 1.00 87.06 173 SER A O 1
ATOM 1286 N N . GLU A 1 174 ? -11.150 8.531 10.208 1.00 91.50 174 GLU A N 1
ATOM 1287 C CA . GLU A 1 174 ? -12.278 7.742 9.703 1.00 91.50 174 GLU A CA 1
ATOM 1288 C C . GLU A 1 174 ? -12.211 6.247 10.030 1.00 91.50 174 GLU A C 1
ATOM 1290 O O . GLU A 1 174 ? -13.252 5.607 10.205 1.00 91.50 174 GLU A O 1
ATOM 1295 N N . LEU A 1 175 ? -11.009 5.671 10.118 1.00 90.38 175 LEU A N 1
ATOM 1296 C CA . LEU A 1 175 ? -10.842 4.235 10.357 1.00 90.38 175 LEU A CA 1
ATOM 1297 C C . LEU A 1 175 ? -10.670 3.888 11.839 1.00 90.38 175 LEU A C 1
ATOM 1299 O O . LEU A 1 175 ? -11.092 2.817 12.274 1.00 90.38 175 LEU A O 1
ATOM 1303 N N . GLY A 1 176 ? -10.074 4.793 12.619 1.00 89.56 176 GLY A N 1
ATOM 1304 C CA . GLY A 1 176 ? -9.872 4.616 14.059 1.00 89.56 176 GLY A CA 1
ATOM 1305 C C . GLY A 1 176 ? -8.845 3.544 14.447 1.00 89.56 176 GLY A C 1
ATOM 1306 O O . GLY A 1 176 ? -8.844 3.118 15.601 1.00 89.56 176 GLY A O 1
ATOM 1307 N N . PHE A 1 177 ? -7.991 3.111 13.513 1.00 90.25 177 PHE A N 1
ATOM 1308 C CA . PHE A 1 177 ? -6.899 2.167 13.772 1.00 90.25 177 PHE A CA 1
ATOM 1309 C C . PHE A 1 177 ? -5.636 2.888 14.251 1.00 90.25 177 PHE A C 1
ATOM 1311 O O . PHE A 1 177 ? -5.345 4.002 13.816 1.00 90.25 177 PHE A O 1
ATOM 1318 N N . GLY A 1 178 ? -4.878 2.252 15.145 1.00 89.38 178 GLY A N 1
ATOM 1319 C CA . GLY A 1 178 ? -3.686 2.845 15.759 1.00 89.38 178 GLY A CA 1
ATOM 1320 C C . GLY A 1 178 ? -2.373 2.107 15.488 1.00 89.38 178 GLY A C 1
ATOM 1321 O O . GLY A 1 178 ? -2.326 1.057 14.845 1.00 89.38 178 GLY A O 1
ATOM 1322 N N . TYR A 1 179 ? -1.288 2.626 16.072 1.00 86.75 179 TYR A N 1
ATOM 1323 C CA . TYR A 1 179 ? 0.061 2.047 15.975 1.00 86.75 179 TYR A CA 1
ATOM 1324 C C . TYR A 1 179 ? 0.149 0.578 16.405 1.00 86.75 179 TYR A C 1
ATOM 1326 O O . TYR A 1 179 ? 0.885 -0.189 15.790 1.00 86.75 179 TYR A O 1
ATOM 1334 N N . GLU A 1 180 ? -0.604 0.152 17.429 1.00 86.88 180 GLU A N 1
ATOM 1335 C CA . GLU A 1 180 ? -0.625 -1.260 17.861 1.00 86.88 180 GLU A CA 1
ATOM 1336 C C . GLU A 1 180 ? -1.146 -2.198 16.761 1.00 86.88 180 GLU A C 1
ATOM 1338 O O . GLU A 1 180 ? -0.836 -3.394 16.753 1.00 86.88 180 GLU A O 1
ATOM 1343 N N . GLU A 1 181 ? -1.928 -1.657 15.828 1.00 91.50 181 G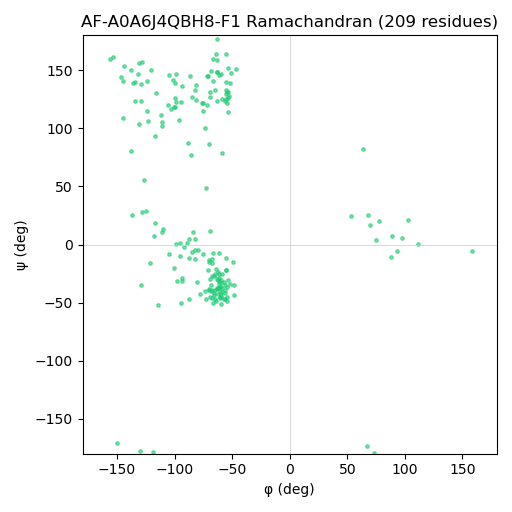LU A N 1
ATOM 1344 C CA . GLU A 1 181 ? -2.529 -2.390 14.725 1.00 91.50 181 GLU A CA 1
ATOM 1345 C C . GLU A 1 181 ? -1.696 -2.303 13.437 1.00 91.50 181 GLU A C 1
ATOM 1347 O O . GLU A 1 181 ? -1.960 -3.080 12.518 1.00 91.50 181 GLU A O 1
ATOM 1352 N N . GLY A 1 182 ? -0.678 -1.437 13.401 1.00 91.00 182 GLY A N 1
ATOM 1353 C CA . GLY A 1 182 ? 0.245 -1.256 12.278 1.00 91.00 182 GLY A CA 1
ATOM 1354 C C . GLY A 1 182 ? 0.109 0.078 11.541 1.00 91.00 182 GLY A C 1
ATOM 1355 O O . GLY A 1 182 ? 0.850 0.298 10.589 1.00 91.00 182 GLY A O 1
ATOM 1356 N N . TRP A 1 183 ? -0.807 0.962 11.952 1.00 93.50 183 TRP A N 1
ATOM 1357 C CA . TRP A 1 183 ? -1.017 2.263 11.306 1.00 93.50 183 TRP A CA 1
ATOM 1358 C C . TRP A 1 183 ? -0.012 3.301 11.793 1.00 93.50 183 TRP A C 1
ATOM 1360 O O . TRP A 1 183 ? 0.180 3.459 12.999 1.00 93.50 183 TRP A O 1
ATOM 1370 N N . ILE A 1 184 ? 0.592 4.033 10.859 1.00 89.69 184 ILE A N 1
ATOM 1371 C CA . ILE A 1 184 ? 1.438 5.189 11.158 1.00 89.69 184 ILE A CA 1
ATOM 1372 C C . ILE A 1 184 ? 0.604 6.452 10.975 1.00 89.69 184 ILE A C 1
ATOM 1374 O O . ILE A 1 184 ? 0.038 6.673 9.909 1.00 89.69 184 ILE A O 1
ATOM 1378 N N . LEU A 1 185 ? 0.517 7.254 12.035 1.00 87.19 185 LEU A N 1
ATOM 1379 C CA . LEU A 1 185 ? -0.354 8.432 12.112 1.00 87.19 185 LEU A CA 1
ATOM 1380 C C . LEU A 1 185 ? 0.445 9.734 12.296 1.00 87.19 185 LEU A C 1
ATOM 1382 O O . LEU A 1 185 ? -0.136 10.779 12.578 1.00 87.19 185 LEU A O 1
ATOM 1386 N N . ASP A 1 186 ? 1.776 9.666 12.204 1.00 83.12 186 ASP A N 1
ATOM 1387 C CA . ASP A 1 186 ? 2.643 10.835 12.327 1.00 83.12 186 ASP A CA 1
ATOM 1388 C C . ASP A 1 186 ? 2.446 11.744 11.107 1.00 83.12 186 ASP A C 1
ATOM 1390 O O . ASP A 1 186 ? 2.550 11.282 9.972 1.00 83.12 186 ASP A O 1
ATOM 1394 N N . GLN A 1 187 ? 2.162 13.032 11.331 1.00 80.81 187 GLN A N 1
ATOM 1395 C CA . GLN A 1 187 ? 1.791 13.969 10.259 1.00 80.81 187 GLN A CA 1
ATOM 1396 C C . GLN A 1 187 ? 2.840 14.054 9.146 1.00 80.81 187 GLN A C 1
ATOM 1398 O O . GLN A 1 187 ? 2.487 14.101 7.978 1.00 80.81 187 GLN A O 1
ATOM 1403 N N . ASP A 1 188 ? 4.128 14.033 9.492 1.00 77.81 188 ASP A N 1
ATOM 1404 C CA . ASP A 1 188 ? 5.213 14.060 8.509 1.00 77.81 188 ASP A CA 1
ATOM 1405 C C . ASP A 1 188 ? 5.209 12.823 7.607 1.00 77.81 188 ASP A C 1
ATOM 1407 O O . ASP A 1 188 ? 5.619 12.900 6.454 1.00 77.81 188 ASP A O 1
ATOM 1411 N N . GLN A 1 189 ? 4.739 11.684 8.116 1.00 81.31 189 GLN A N 1
ATOM 1412 C CA . GLN A 1 189 ? 4.556 10.486 7.312 1.00 81.31 189 GLN A CA 1
ATOM 1413 C C . GLN A 1 189 ? 3.289 10.599 6.468 1.00 81.31 189 GLN A C 1
ATOM 1415 O O . GLN A 1 189 ? 3.345 10.288 5.289 1.00 81.31 189 GLN A O 1
ATOM 1420 N N . LEU A 1 190 ? 2.177 11.090 7.011 1.00 83.94 190 LEU A N 1
ATOM 1421 C CA . LEU A 1 190 ? 0.946 11.282 6.233 1.00 83.94 190 LEU A CA 1
ATOM 1422 C C . LEU A 1 190 ? 1.166 12.240 5.050 1.00 83.94 190 LEU A C 1
ATOM 1424 O O . LEU A 1 190 ? 0.776 11.917 3.934 1.00 83.94 190 LEU A O 1
ATOM 1428 N N . ASP A 1 191 ? 1.875 13.352 5.269 1.00 78.94 191 ASP A N 1
ATOM 1429 C CA . ASP A 1 191 ? 2.199 14.342 4.233 1.00 78.94 191 ASP A CA 1
ATOM 1430 C C . ASP A 1 191 ? 3.071 13.759 3.103 1.00 78.94 191 ASP A C 1
ATOM 1432 O O . ASP A 1 191 ? 2.985 14.205 1.964 1.00 78.94 191 ASP A O 1
ATOM 1436 N N . LEU A 1 192 ? 3.928 12.773 3.404 1.00 79.75 192 LEU A N 1
ATOM 1437 C CA . LEU A 1 192 ? 4.786 12.100 2.415 1.00 79.75 192 LEU A CA 1
ATOM 1438 C C . LEU A 1 192 ? 4.068 10.993 1.630 1.00 79.75 192 LEU A C 1
ATOM 1440 O O . LEU A 1 192 ? 4.625 10.491 0.657 1.00 79.75 192 LEU A O 1
ATOM 1444 N N . HIS A 1 193 ? 2.881 10.583 2.077 1.00 87.44 193 HIS A N 1
ATOM 1445 C CA . HIS A 1 193 ? 2.111 9.485 1.494 1.00 87.44 193 HIS A CA 1
ATOM 1446 C C . HIS A 1 193 ? 0.673 9.940 1.184 1.00 87.44 193 HIS A C 1
ATOM 1448 O O . HIS A 1 193 ? -0.259 9.138 1.193 1.00 87.44 193 HIS A O 1
ATOM 1454 N N . ASP A 1 194 ? 0.462 11.233 0.916 1.00 86.75 194 ASP A N 1
ATOM 1455 C CA . ASP A 1 194 ? -0.869 11.777 0.624 1.00 86.75 194 ASP A CA 1
ATOM 1456 C C . ASP A 1 194 ? -1.420 11.250 -0.714 1.00 86.75 194 ASP A C 1
ATOM 1458 O O . ASP A 1 194 ? -2.634 11.118 -0.890 1.00 86.75 194 ASP A O 1
ATOM 1462 N N . GLU A 1 195 ? -0.531 10.890 -1.645 1.00 90.62 195 GLU A N 1
ATOM 1463 C CA . GLU A 1 195 ? -0.896 10.428 -2.978 1.00 90.62 195 GLU A CA 1
ATOM 1464 C C . GLU A 1 195 ? -0.910 8.904 -3.181 1.00 90.62 195 GLU A C 1
ATOM 1466 O O . GLU A 1 195 ? -1.216 8.445 -4.291 1.00 90.62 195 GLU A O 1
ATOM 1471 N N . HIS A 1 196 ? -0.596 8.112 -2.150 1.00 94.88 196 HIS A N 1
ATOM 1472 C CA . HIS A 1 196 ? -0.521 6.651 -2.236 1.00 94.88 196 HIS A CA 1
ATOM 1473 C C . HIS A 1 196 ? -0.730 5.945 -0.883 1.00 94.88 196 HIS A C 1
ATOM 1475 O O . HIS A 1 196 ? -0.573 6.522 0.182 1.00 94.88 196 HIS A O 1
ATOM 1481 N N . LEU A 1 197 ? -1.088 4.660 -0.912 1.00 96.25 197 LEU A N 1
ATOM 1482 C CA . LEU A 1 197 ? -1.120 3.810 0.282 1.00 96.25 197 LEU A CA 1
ATOM 1483 C C . LEU A 1 197 ? 0.197 3.057 0.396 1.00 96.25 197 LEU A C 1
ATOM 1485 O O . LEU A 1 197 ? 0.520 2.278 -0.500 1.00 96.25 197 LEU A O 1
ATOM 1489 N N . HIS A 1 198 ? 0.897 3.214 1.511 1.00 95.69 198 HIS A N 1
ATOM 1490 C CA . HIS A 1 198 ? 2.127 2.487 1.795 1.00 95.69 198 HIS A CA 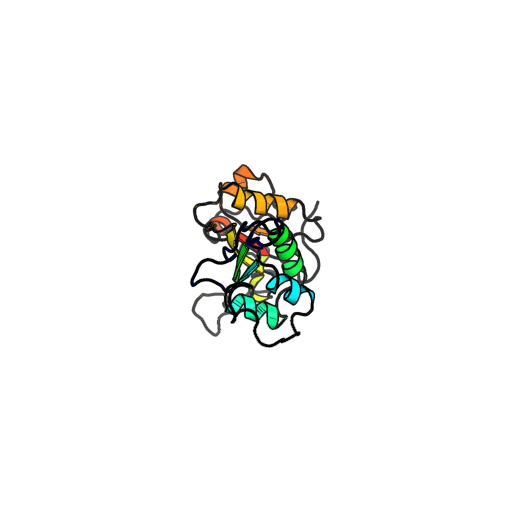1
ATOM 1491 C C . HIS A 1 198 ? 1.872 1.307 2.722 1.00 95.69 198 HIS A C 1
ATOM 1493 O O . HIS A 1 198 ? 1.326 1.454 3.819 1.00 95.69 198 HIS A O 1
ATOM 1499 N N . LEU A 1 199 ? 2.306 0.122 2.290 1.00 96.81 199 LEU A N 1
ATOM 1500 C CA . LEU A 1 199 ? 2.165 -1.130 3.028 1.00 96.81 199 LEU A CA 1
ATOM 1501 C C . LEU A 1 199 ? 3.529 -1.775 3.251 1.00 96.81 199 LEU A C 1
ATOM 1503 O O . LEU A 1 199 ? 4.074 -2.385 2.336 1.00 96.81 199 LEU A O 1
ATOM 1507 N N . GLY A 1 200 ? 4.045 -1.719 4.477 1.00 93.75 200 GLY A N 1
ATOM 1508 C CA . GLY A 1 200 ? 5.378 -2.204 4.825 1.00 93.75 200 GLY A CA 1
ATOM 1509 C C . GLY A 1 200 ? 5.415 -3.301 5.895 1.00 93.75 200 GLY A C 1
ATOM 1510 O O . GLY A 1 200 ? 4.589 -3.360 6.809 1.00 93.75 200 GLY A O 1
ATOM 1511 N N . TYR A 1 201 ? 6.435 -4.161 5.803 1.00 92.50 201 TYR A N 1
ATOM 1512 C CA . TYR A 1 201 ? 6.885 -5.026 6.897 1.00 92.50 201 TYR A CA 1
ATOM 1513 C C . TYR A 1 201 ? 8.253 -4.569 7.401 1.00 92.50 201 TYR A C 1
ATOM 1515 O O . TYR A 1 201 ? 9.294 -4.833 6.783 1.00 92.50 201 TYR A O 1
ATOM 1523 N N . THR A 1 202 ? 8.269 -3.929 8.565 1.00 87.00 202 THR A N 1
ATOM 1524 C CA . THR A 1 202 ? 9.476 -3.351 9.168 1.00 87.00 202 THR A CA 1
ATOM 1525 C C . THR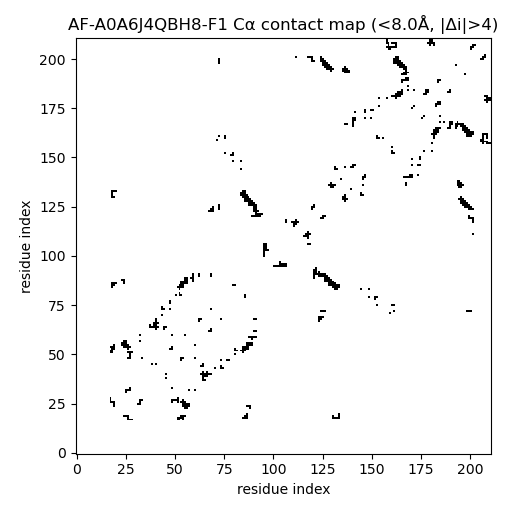 A 1 202 ? 10.546 -4.413 9.439 1.00 87.00 202 THR A C 1
ATOM 1527 O O . THR A 1 202 ? 11.739 -4.185 9.215 1.00 87.00 202 THR A O 1
ATOM 1530 N N . GLN A 1 203 ? 10.126 -5.617 9.839 1.00 85.62 203 GLN A N 1
ATOM 1531 C CA . GLN A 1 203 ? 11.006 -6.731 10.183 1.00 85.62 203 GLN A CA 1
ATOM 1532 C C . GLN A 1 203 ? 11.165 -7.735 9.035 1.00 85.62 203 GLN A C 1
ATOM 1534 O O . GLN A 1 203 ? 10.224 -8.046 8.303 1.00 85.62 203 GLN A O 1
ATOM 1539 N N . ALA A 1 204 ? 12.351 -8.345 8.936 1.00 83.50 204 ALA A N 1
ATOM 1540 C CA . ALA A 1 204 ? 12.625 -9.418 7.973 1.00 83.50 204 ALA A CA 1
ATOM 1541 C C . ALA A 1 204 ? 11.781 -10.687 8.212 1.00 83.50 204 ALA A C 1
ATOM 1543 O O . ALA A 1 204 ? 11.642 -11.519 7.319 1.00 83.50 204 ALA A O 1
ATOM 1544 N N . ARG A 1 205 ? 11.247 -10.868 9.426 1.00 84.81 205 ARG A N 1
ATOM 1545 C CA . ARG A 1 205 ? 10.351 -11.969 9.798 1.00 84.81 205 ARG A CA 1
ATOM 1546 C C . ARG A 1 205 ? 9.317 -11.466 10.791 1.00 84.81 205 ARG A C 1
ATOM 1548 O O . ARG A 1 205 ? 9.674 -10.741 11.711 1.00 84.81 205 ARG A O 1
ATOM 1555 N N . GLY A 1 206 ? 8.077 -11.923 10.643 1.00 85.38 206 GLY A N 1
ATOM 1556 C CA . GLY A 1 206 ? 6.982 -11.514 11.521 1.00 85.38 206 GLY A CA 1
ATOM 1557 C C . GLY A 1 206 ? 6.617 -10.036 11.372 1.00 85.38 206 GLY A C 1
ATOM 1558 O O . GLY A 1 206 ? 7.085 -9.340 10.478 1.00 85.38 206 GLY A O 1
ATOM 1559 N N . THR A 1 207 ? 5.736 -9.572 12.235 1.00 86.50 207 THR A N 1
ATOM 1560 C CA . THR A 1 207 ? 5.190 -8.217 12.217 1.00 86.50 207 THR A CA 1
ATOM 1561 C C . THR A 1 207 ? 5.146 -7.708 13.649 1.00 86.50 207 THR A C 1
ATOM 1563 O O . THR A 1 207 ? 5.073 -8.507 14.588 1.00 86.50 207 THR A O 1
ATOM 1566 N N . SER A 1 208 ? 5.272 -6.399 13.813 1.00 86.19 208 SER A N 1
ATOM 1567 C CA . SER A 1 208 ? 5.317 -5.718 15.109 1.00 86.19 208 SER A CA 1
ATOM 1568 C C . SER A 1 208 ? 3.927 -5.474 15.697 1.00 86.19 208 SER A C 1
ATOM 1570 O O . SER A 1 208 ? 3.832 -5.015 16.832 1.00 86.19 208 SER A O 1
ATOM 1572 N N . ASN A 1 209 ? 2.871 -5.812 14.952 1.00 85.44 209 ASN A N 1
ATOM 1573 C CA . ASN A 1 209 ? 1.487 -5.678 15.390 1.00 85.44 209 ASN A CA 1
ATOM 1574 C C . ASN A 1 209 ? 1.242 -6.423 16.705 1.00 85.44 209 ASN A C 1
ATOM 1576 O O . ASN A 1 209 ? 1.601 -7.595 16.859 1.00 85.44 209 ASN A O 1
ATOM 1580 N N . SER A 1 210 ? 0.586 -5.750 17.645 1.00 71.12 210 SER A N 1
ATOM 1581 C CA . SER A 1 210 ? 0.353 -6.243 18.997 1.00 71.12 210 SER A CA 1
ATOM 1582 C C . SER A 1 210 ? -1.126 -6.194 19.368 1.00 71.12 210 SER A C 1
ATOM 1584 O O . SER A 1 210 ? -1.468 -5.583 20.374 1.00 71.12 210 SER A O 1
ATOM 1586 N N . ARG A 1 211 ? -1.984 -6.827 18.558 1.00 56.28 211 ARG A N 1
ATOM 1587 C CA . ARG A 1 211 ? -3.331 -7.356 18.874 1.00 56.28 211 ARG A CA 1
ATOM 1588 C C . ARG A 1 211 ? -4.000 -7.865 17.603 1.00 56.28 211 ARG A C 1
ATOM 1590 O O . ARG A 1 211 ? -4.024 -7.114 16.602 1.00 56.28 211 ARG A O 1
#

Solvent-accessible surface area (backbone atoms only — not comparable to full-atom values): 11657 Å² total; per-residue (Å²): 141,81,86,78,83,71,81,80,90,83,75,79,90,75,75,92,66,59,13,25,60,92,93,61,26,41,22,61,91,33,84,77,53,69,56,82,90,53,65,65,30,37,73,70,41,51,56,41,56,63,29,63,27,28,16,21,10,69,66,29,47,47,42,40,38,67,40,58,47,38,70,61,56,56,52,50,50,46,60,48,35,75,79,39,23,30,14,33,54,45,30,64,50,87,76,32,76,42,90,90,39,100,79,40,61,71,78,57,95,65,45,40,78,78,84,47,68,52,68,20,26,66,65,14,29,22,38,31,32,35,24,43,73,74,41,52,32,44,93,31,35,80,38,71,68,52,43,43,54,56,52,56,52,66,69,38,57,34,76,69,25,51,38,35,35,37,38,25,66,50,43,62,76,74,69,69,70,43,61,53,60,8,34,58,80,52,64,76,57,24,70,76,28,38,52,24,36,38,45,18,33,78,46,100,68,66,42,80,30,70,98

pLDDT: mean 79.03, std 20.17, range [34.97, 98.38]

Sequence (211 aa):
MASSCGPPDGLGRENLDPACPPGMGRGILDPGFLGPDDDRGGPAVRRLLENPDFGASGEAAEDLRSGIVDPRLVATLRTVADRHRICVDVFKEGHFFIEGVEDGPRIPDGYGRAGGLPNTHFFGRAADIRYVDGEPVGGNGSSLEVLDVGRVLAGIQASRRPDQIIGPEEWTSELGFGYEEGWILDQDQLDLHDEHLHLGYTQARGTSNSR

Nearest PDB structures (foldseek):
  3k7j-assembly1_B  TM=4.287E-01  e=2.732E-01  Homo sapiens

Foldseek 3Di:
DDDDDDDDPDDPPDDPDALDDPPQWDACPDPCLPPPQLCCLDDLLVVQRPQRLEIEGPVQSVCNSNNQADVLVSVLSVLLSVPKRWYWRAQADPDAPDPPDPDHHHCDDPVCPVPDRQPQNNRSFKIWTQDINRHGLAPCCVPPRNLVSVVSLLPPDQFSGFLAWAGAQVNVVPVVDDNLSRYDNPVVRNVVHNGTIMGGASDPHTHNRHD

Secondary structure (DSSP, 8-state):
-----PPPS-------S-SSPTTT-EETTSTTTS-S--GGGHHHHHHHHT-TTEEE-HHHHHHHHHT-S-HHHHHHHHHHHTTS-EEEEES-----SSTT-TTPPPPPTTGGGTTS---TGGGT-EEEEEEETTEESTT-TTSHHHHHHHHHHHHS-GGGS-SEEE--THHHHHT---GGGTB---HHHHHHTTTSEEEE--SSSS-----

Mean predicted aligned error: 9.87 Å

=== Feature glossary ===
The record interleaves many kinds of information about one protein. Here is each kind framed as the question it answers.

Q: Are the domains correctly placed relative to each other?
A: Predicted aligned error is AlphaFold's pairwise confidence. Unlike pLDDT (per-residue), PAE is per-residue-pair and captures whether two parts of the structure are correctly placed relative to each other. Units are ångströms of expected positional error.

Q: Which residues are in helices, strands, or loops?
A: Eight-state secondary structure (DSSP): H is the canonical α-helix, G the tighter 3₁₀-helix, I the wider π-helix; E/B are β-structure, T and S are turns and bends, and '-' is everything else. DSSP derives these from the pattern of main-chain N–H···O=C hydrogen bonds, not from the sequence.

Q: What if only a Cα trace is available?
A: P-SEA three-state annotation labels each residue as helix, strand, or coil based purely on the geometry of the Cα trace. It serves as a fallback when the full backbone (and thus DSSP) is unavailable.

Q: What are the backbone torsion angles?
A: φ (phi) and ψ (psi) are the two rotatable backbone dihedrals per residue: φ is the C(i-1)–N–Cα–C torsion, ψ is the N–Cα–C–N(i+1) torsion, both in degrees on (−180°, 180°]. α-helical residues cluster near (−60°, −45°); β-strand residues near (−120°, +130°). A Ramachandran plot is simply a scatter of (φ, ψ) for every residue.

Q: What known structures does this most resemble?
A: Structural nearest neighbors (via Foldseek easy-search vs the PDB). Reported per hit: target PDB id, E-value, and alignment TM-score. A TM-score above ~0.5 is the conventional threshold for 'same fold'.

Q: What family and function is it annotated with?
A: Database cross-references. InterPro integrates a dozen domain/family signature databases into unified entries with residue-range hits. GO terms attach function/process/location labels with evidence codes. CATH codes position the fold in a four-level structural taxonomy. Organism is the NCBI-taxonomy species name.

Q: Which residues are buried vs exposed?
A: Solvent accessibility: the surface area of each residue that a 1.4 Å water probe can touch, in Å². When only backbone atoms are present the absolute values are lower than full-atom SASA (side chains contribute most of the area) and are flagged as backbone-only.

Q: What do the diagnostic plots show?
A: Three diagnostic plots accompany the record. The Cα contact map visualizes the tertiary structure as a 2D adjacency matrix (8 Å cutoff, sequence-local contacts suppressed). The Ramachandran plot shows the distribution of backbone (φ, ψ) torsions, with points in the α and β basins reflecting secondary structure content. The PAE plot shows AlphaFold's inter-residue confidence as a color matrix.

Q: What is the amino-acid chain?
A: The amino-acid sequence is the protein's primary structure: the linear order of residues from the N-terminus to the C-terminus, written in one-letter code. Everything else here — the 3D coordinates, the secondary structure, the domain annotations — is ultimately a consequence of this string.

Q: What do the rendered images show?
A: The six renders are orthographic views along the three Cartesian axes in both directions. Representation (cartoon, sticks, or surface) and color scheme (sequence-rainbow or by-chain) vary across proteins so the training set covers all the common visualization conventions.

Q: Where is each backbone atom in 3D?
A: The mmCIF table is the protein's shape written out atom by atom. For each backbone N, Cα, C, and carbonyl O, it records an (x, y, z) coordinate triple in Å plus the residue type, chain letter, and residue number.

Q: How mobile is each atom in the crystal?
A: For experimental (PDB) structures, the B-factor (temperature factor) quantifies the positional spread of each atom in the crystal — a combination of thermal vibration and static disorder — in units of Å². High B-factors mark flexible loops or poorly resolved regions; low B-factors mark the rigid, well-ordered core.

Q: How big and how compact is the whole molecule?
A: Three whole-structure scalars: the radius of gyration (RMS distance of Cα from centroid, in Å), the count of Cα–Cα contacts (pairs closer than 8 Å and separated by more than four residues in sequence — i.e. tertiary, not local, contacts), and the bounding-box dimensions. Together they distinguish compact globular folds from extended fibres or disordered chains.

Q: What does the local fold look like, residue by residue?
A: A 3Di character summarizes, for each residue, the relative orientation of the Cα frame of its nearest spatial neighbor. Because it encodes fold topology rather than chemistry, 3Di alignments detect remote structural similarity that sequence alignment misses.

Q: How confident is the AlphaFold model at each residue?
A: For AlphaFold models, the B-factor field carries pLDDT — the model's own estimate of local accuracy on a 0–100 scale. Regions with pLDDT<50 should be treated as essentially unmodeled; they often correspond to intrinsically disordered segments.